Protein AF-A0A7M7IP21-F1 (afdb_monomer_lite)

Secondary structure (DSSP, 8-state):
--------------------SS------HHHHHHHT---B---TTS-HHHHHHHHHHHHHHHT--HHHHHHHGGGTB-TTHHHHHHHS-----SHHHHHHHHHHHSPPPHHHHHHHHHHHHH----TT--HHHHHHHHHHHHTT-HHHHHHHHHHHTSTTTS-HHHHHHHHHHHS-PPPP--TT-HHHHHHHHHHHHHHHHHTT---TTSTTTHHHHHHHHHHHHH------------------PPPP--

Organism: Nasonia vitripennis (NCBI:txid7425)

Sequence (250 aa):
MSSSTDSSDRNNRESSSDDDYYYGSWRNVFSIVQKWKATFNGDRHESIKDFLISVKSHQQLTDLGDSELLEALPCLLTEPALVWHRLIPKEWTSWEHFCEDARNVFRHSEKYNLELLEKALARKQTEDESAIDYVSELHRLAGSGCANQTLVQQHASSSAALRPRLSELVEEQEAYEPPPAPEDSTVYRNWLTIHRLKVYVGRMKFTPEVEGDVSGMIDEKLKEKTGDRRSVSGVSFSSSGGARRCYRCE

Radius of gyration: 32.56 Å; chains: 1; bounding box: 100×98×70 Å

pLDDT: mean 72.68, std 20.07, range [33.94, 97.19]

Foldseek 3Di:
DDDDDDDDDDPDPPPPPVPPPPPDPPPPLLVLVLVLVQADALDLLDDLVVSLVSLVVSCVVVVDAQVSCLVNVCSRYDPPVNVVVVPDDPPDPGPVVVSVVSCVVSPDDPVQLVVLLVVLLPAAADPVDDLVRNLVSSCVSLDDDPVSNVVSLVSSPDLVRYDVVVSVVVVVVVVDDPDDDDPDDPVVVVVVVVVVVVVVSVVPDDDDPPPPPPVVVVVVVVCVVPVDPDDDDDDDDDDDDDDDDDDDDD

Structure (mmCIF, N/CA/C/O backbone):
data_AF-A0A7M7IP21-F1
#
_entry.id   AF-A0A7M7IP21-F1
#
loop_
_atom_site.group_PDB
_atom_site.id
_atom_site.type_symbol
_atom_site.label_atom_id
_atom_site.label_alt_id
_atom_site.label_comp_id
_atom_site.label_asym_id
_atom_site.label_entity_id
_atom_site.label_seq_id
_atom_site.pdbx_PDB_ins_code
_atom_site.Cartn_x
_atom_site.Cartn_y
_atom_site.Cartn_z
_atom_site.occupancy
_atom_site.B_iso_or_equiv
_atom_site.auth_seq_id
_atom_site.auth_comp_id
_atom_site.auth_asym_id
_atom_site.auth_atom_id
_atom_site.pdbx_PDB_model_num
ATOM 1 N N . MET A 1 1 ? 78.024 -56.569 -15.922 1.00 41.41 1 MET A N 1
ATOM 2 C CA . MET A 1 1 ? 77.535 -55.187 -16.105 1.00 41.41 1 MET A CA 1
ATOM 3 C C . MET A 1 1 ? 76.273 -55.301 -16.938 1.00 41.41 1 MET A C 1
ATOM 5 O O . MET A 1 1 ? 76.374 -55.772 -18.057 1.00 41.41 1 MET A O 1
ATOM 9 N N . SER A 1 2 ? 75.108 -55.290 -16.285 1.00 41.22 2 SER A N 1
ATOM 10 C CA . SER A 1 2 ? 74.198 -54.120 -16.236 1.00 41.22 2 SER A CA 1
ATOM 11 C C . SER A 1 2 ? 73.219 -54.181 -17.421 1.00 41.22 2 SER A C 1
ATOM 13 O O . SER A 1 2 ? 73.668 -54.418 -18.529 1.00 41.22 2 SER A O 1
ATOM 15 N N . SER A 1 3 ? 71.905 -53.997 -17.331 1.00 42.12 3 SER A N 1
ATOM 16 C CA . SER A 1 3 ? 70.964 -53.759 -16.234 1.00 42.12 3 SER A CA 1
ATOM 17 C C . SER A 1 3 ? 69.549 -54.033 -16.772 1.00 42.12 3 SER A C 1
ATOM 19 O O . SER A 1 3 ? 69.303 -53.865 -17.964 1.00 42.12 3 SER A O 1
ATOM 21 N N . SER A 1 4 ? 68.635 -54.421 -15.882 1.00 55.62 4 SER A N 1
ATOM 22 C CA . SER A 1 4 ? 67.179 -54.429 -16.079 1.00 55.62 4 SER A CA 1
ATOM 23 C C . SER A 1 4 ? 66.587 -53.021 -16.177 1.00 55.62 4 SER A C 1
ATOM 25 O O . SER A 1 4 ? 67.086 -52.135 -15.492 1.00 55.62 4 SER A O 1
ATOM 27 N N . THR A 1 5 ? 65.462 -52.891 -16.892 1.00 48.53 5 THR A N 1
ATOM 28 C CA . THR A 1 5 ? 64.317 -51.970 -16.656 1.00 48.53 5 THR A CA 1
ATOM 29 C C . THR A 1 5 ? 63.174 -52.469 -17.560 1.00 48.53 5 THR A C 1
ATOM 31 O O . THR A 1 5 ? 63.306 -52.399 -18.778 1.00 48.53 5 THR A O 1
ATOM 34 N N . ASP A 1 6 ? 62.211 -53.276 -17.108 1.00 49.88 6 ASP A N 1
ATOM 35 C CA . ASP A 1 6 ? 60.956 -52.936 -16.403 1.00 49.88 6 ASP A CA 1
ATOM 36 C C . ASP A 1 6 ? 60.289 -51.625 -16.868 1.00 49.88 6 ASP A C 1
ATOM 38 O O . ASP A 1 6 ? 60.797 -50.532 -16.627 1.00 49.88 6 ASP A O 1
ATOM 42 N N . SER A 1 7 ? 59.161 -51.755 -17.573 1.00 54.22 7 SER A N 1
ATOM 43 C CA . SER A 1 7 ? 58.288 -50.671 -18.041 1.00 54.22 7 SER A CA 1
ATOM 44 C C . SER A 1 7 ? 56.861 -51.009 -17.628 1.00 54.22 7 SER A C 1
ATOM 46 O O . SER A 1 7 ? 56.200 -51.850 -18.232 1.00 54.22 7 SER A O 1
ATOM 48 N N . SER A 1 8 ? 56.418 -50.362 -16.553 1.00 54.78 8 SER A N 1
ATOM 49 C CA . SER A 1 8 ? 55.043 -50.380 -16.069 1.00 54.78 8 SER A CA 1
ATOM 50 C C . SER A 1 8 ? 54.358 -49.078 -16.485 1.00 54.78 8 SER A C 1
ATOM 52 O O . SER A 1 8 ? 54.531 -48.050 -15.832 1.00 54.78 8 SER A O 1
ATOM 54 N N . ASP A 1 9 ? 53.565 -49.127 -17.553 1.00 50.50 9 ASP A N 1
ATOM 55 C CA . ASP A 1 9 ? 52.684 -48.034 -17.967 1.00 50.50 9 ASP A CA 1
ATOM 56 C C . ASP A 1 9 ? 51.468 -47.951 -17.031 1.00 50.50 9 ASP A C 1
ATOM 58 O O . ASP A 1 9 ? 50.493 -48.697 -17.150 1.00 50.50 9 ASP A O 1
ATOM 62 N N . ARG A 1 10 ? 51.512 -47.017 -16.075 1.00 53.09 10 ARG A N 1
ATOM 63 C CA . ARG A 1 10 ? 50.329 -46.530 -15.353 1.00 53.09 10 ARG A CA 1
ATOM 64 C C . ARG A 1 10 ? 49.854 -45.245 -16.018 1.00 53.09 10 ARG A C 1
ATOM 66 O O . ARG A 1 10 ? 50.378 -44.169 -15.750 1.00 53.09 10 ARG A O 1
ATOM 73 N N . ASN A 1 11 ? 48.835 -45.367 -16.864 1.00 53.59 11 ASN A N 1
ATOM 74 C CA . ASN A 1 11 ? 48.107 -44.222 -17.400 1.00 53.59 11 ASN A CA 1
ATOM 75 C C . ASN A 1 11 ? 47.340 -43.512 -16.277 1.00 53.59 11 ASN A C 1
ATOM 77 O O . ASN A 1 11 ? 46.306 -43.984 -15.801 1.00 53.59 11 ASN A O 1
ATOM 81 N N . ASN A 1 12 ? 47.894 -42.371 -15.875 1.00 47.97 12 ASN A N 1
ATOM 82 C CA . ASN A 1 12 ? 47.319 -41.380 -14.983 1.00 47.97 12 ASN A CA 1
ATOM 83 C C . ASN A 1 12 ? 46.150 -40.686 -15.705 1.00 47.97 12 ASN A C 1
ATOM 85 O O . ASN A 1 12 ? 46.357 -39.901 -16.629 1.00 47.97 12 ASN A O 1
ATOM 89 N N . ARG A 1 13 ? 44.913 -41.023 -15.332 1.00 50.53 13 ARG A N 1
ATOM 90 C CA . ARG A 1 13 ? 43.694 -40.369 -15.825 1.00 50.53 13 ARG A CA 1
ATOM 91 C C . ARG A 1 13 ? 43.246 -39.353 -14.780 1.00 50.53 13 ARG A C 1
ATOM 93 O O . ARG A 1 13 ? 42.321 -39.608 -14.015 1.00 50.53 13 ARG A O 1
ATOM 100 N N . GLU A 1 14 ? 43.935 -38.219 -14.739 1.00 52.62 14 GLU A N 1
ATOM 101 C CA . GLU A 1 14 ? 43.495 -37.037 -13.998 1.00 52.62 14 GLU A CA 1
ATOM 102 C C . GLU A 1 14 ? 42.262 -36.465 -14.703 1.00 52.62 14 GLU A C 1
ATOM 104 O O . GLU A 1 14 ? 42.343 -35.778 -15.720 1.00 52.62 14 GLU A O 1
ATOM 109 N N . SER A 1 15 ? 41.087 -36.834 -14.191 1.00 57.84 15 SER A N 1
ATOM 110 C CA . SER A 1 15 ? 39.841 -36.138 -14.498 1.00 57.84 15 SER A CA 1
ATOM 111 C C . SER A 1 15 ? 39.882 -34.805 -13.760 1.00 57.84 15 SER A C 1
ATOM 113 O O . SER A 1 15 ? 39.593 -34.746 -12.568 1.00 57.84 15 SER A O 1
ATOM 115 N N . SER A 1 16 ? 40.306 -33.765 -14.477 1.00 58.72 16 SER A N 1
ATOM 116 C CA . SER A 1 16 ? 40.119 -32.371 -14.085 1.00 58.72 16 SER A CA 1
ATOM 117 C C . SER A 1 16 ? 38.616 -32.110 -13.991 1.00 58.72 16 SER A C 1
ATOM 119 O O . SER A 1 16 ? 37.915 -32.080 -15.001 1.00 58.72 16 SER A O 1
ATOM 121 N N . SER A 1 17 ? 38.128 -32.046 -12.756 1.00 58.84 17 SER A N 1
ATOM 122 C CA . SER A 1 17 ? 36.737 -31.791 -12.384 1.00 58.84 17 SER A CA 1
ATOM 123 C C . SER A 1 17 ? 36.679 -30.460 -11.635 1.00 58.84 17 SER A C 1
ATOM 125 O O . SER A 1 17 ? 36.185 -30.397 -10.515 1.00 58.84 17 SER A O 1
ATOM 127 N N . ASP A 1 18 ? 37.230 -29.417 -12.259 1.00 51.00 18 ASP A N 1
ATOM 128 C CA . ASP A 1 18 ? 37.270 -28.039 -11.748 1.00 51.00 18 ASP A CA 1
ATOM 129 C C . ASP A 1 18 ? 36.288 -27.109 -12.498 1.00 51.00 18 ASP A C 1
ATOM 131 O O . ASP A 1 18 ? 36.443 -25.891 -12.490 1.00 51.00 18 ASP A O 1
ATOM 135 N N . ASP A 1 19 ? 35.244 -27.667 -13.123 1.00 54.53 19 ASP A N 1
ATOM 136 C CA . ASP A 1 19 ? 34.198 -26.915 -13.845 1.00 54.53 19 ASP A CA 1
ATOM 137 C C . ASP A 1 19 ? 32.904 -26.702 -13.023 1.00 54.53 19 ASP A C 1
ATOM 139 O O . ASP A 1 19 ? 31.863 -26.350 -13.574 1.00 54.53 19 ASP A O 1
ATOM 143 N N . ASP A 1 20 ? 32.946 -26.864 -11.695 1.00 49.31 20 ASP A N 1
ATOM 144 C CA . ASP A 1 20 ? 31.778 -26.667 -10.809 1.00 49.31 20 ASP A CA 1
ATOM 145 C C . ASP A 1 20 ? 31.732 -25.288 -10.110 1.00 49.31 20 ASP A C 1
ATOM 147 O O . ASP A 1 20 ? 30.872 -25.028 -9.267 1.00 49.31 20 ASP A O 1
ATOM 151 N N . TYR A 1 21 ? 32.612 -24.349 -10.479 1.00 52.38 21 TYR A N 1
ATOM 152 C CA . TYR A 1 21 ? 32.724 -23.030 -9.826 1.00 52.38 21 TYR A CA 1
ATOM 153 C C . TYR A 1 21 ? 32.093 -21.853 -10.593 1.00 52.38 21 TYR A C 1
ATOM 155 O O . TYR A 1 21 ? 32.425 -20.701 -10.315 1.00 52.38 21 TYR A O 1
ATOM 163 N N . TYR A 1 22 ? 31.172 -22.093 -11.537 1.00 52.03 22 TYR A N 1
ATOM 164 C CA . TYR A 1 22 ? 30.564 -21.005 -12.330 1.00 52.03 22 TYR A CA 1
ATOM 165 C C . TYR A 1 22 ? 29.054 -21.104 -12.602 1.00 52.03 22 TYR A C 1
ATOM 167 O O . TYR A 1 22 ? 28.517 -20.306 -13.365 1.00 52.03 22 TYR A O 1
ATOM 175 N N . TYR A 1 23 ? 28.326 -22.001 -11.931 1.00 51.44 23 TYR A N 1
ATOM 176 C CA . TYR A 1 23 ? 26.873 -21.859 -11.769 1.00 51.44 23 TYR A CA 1
ATOM 177 C C . TYR A 1 23 ? 26.589 -21.322 -10.370 1.00 51.44 23 TYR A C 1
ATOM 179 O O . TYR A 1 23 ? 26.061 -22.005 -9.493 1.00 51.44 23 TYR A O 1
ATOM 187 N N . GLY A 1 24 ? 26.974 -20.057 -10.165 1.00 50.53 24 GLY A N 1
ATOM 188 C CA . GLY A 1 24 ? 26.456 -19.260 -9.062 1.00 50.53 24 GLY A CA 1
ATOM 189 C C . GLY A 1 24 ? 24.946 -19.441 -9.028 1.00 50.53 24 GLY A C 1
ATOM 190 O O . GLY A 1 24 ? 24.292 -19.276 -10.051 1.00 50.53 24 GLY A O 1
ATOM 191 N N . SER A 1 25 ? 24.440 -19.889 -7.880 1.00 56.97 25 SER A N 1
ATOM 192 C CA . SER A 1 25 ? 23.026 -20.100 -7.583 1.00 56.97 25 SER A CA 1
ATOM 193 C C . SER A 1 25 ? 22.189 -19.002 -8.237 1.00 56.97 25 SER A C 1
ATOM 195 O O . SER A 1 25 ? 22.111 -17.891 -7.711 1.00 56.97 25 SER A O 1
ATOM 197 N N . TRP A 1 26 ? 21.619 -19.293 -9.413 1.00 60.81 26 TRP A N 1
ATOM 198 C CA . TRP A 1 26 ? 20.680 -18.411 -10.092 1.00 60.81 26 TRP A CA 1
ATOM 199 C C . TRP A 1 26 ? 19.450 -18.401 -9.196 1.00 60.81 26 TRP A C 1
ATOM 201 O O . TRP A 1 26 ? 18.554 -19.239 -9.325 1.00 60.81 26 TRP A O 1
ATOM 211 N N . ARG A 1 27 ? 19.462 -17.528 -8.185 1.00 80.88 27 ARG A N 1
ATOM 212 C CA . ARG A 1 27 ? 18.327 -17.332 -7.298 1.00 80.88 27 ARG A CA 1
ATOM 213 C C . ARG A 1 27 ? 17.175 -16.949 -8.207 1.00 80.88 27 ARG A C 1
ATOM 215 O O . ARG A 1 27 ? 17.209 -15.925 -8.876 1.00 80.88 27 ARG A O 1
ATOM 222 N N . ASN A 1 28 ? 16.179 -17.825 -8.287 1.00 90.62 28 ASN A N 1
ATOM 223 C CA . ASN A 1 28 ? 15.019 -17.591 -9.125 1.00 90.62 28 ASN A CA 1
ATOM 224 C C . ASN A 1 28 ? 14.193 -16.474 -8.473 1.00 90.62 28 ASN A C 1
ATOM 226 O O . ASN A 1 28 ? 13.365 -16.739 -7.595 1.00 90.62 28 ASN A O 1
ATOM 230 N N . VAL A 1 29 ? 14.472 -15.232 -8.877 1.00 92.75 29 VAL A N 1
ATOM 231 C CA . VAL A 1 29 ? 13.874 -14.006 -8.335 1.00 92.75 29 VAL A CA 1
ATOM 232 C C . VAL A 1 29 ? 12.351 -14.098 -8.387 1.00 92.75 29 VAL A C 1
ATOM 234 O O . VAL A 1 29 ? 11.683 -13.867 -7.382 1.00 92.75 29 VAL A O 1
ATOM 237 N N . PHE A 1 30 ? 11.794 -14.573 -9.504 1.00 92.69 30 PHE A N 1
ATOM 238 C CA . PHE A 1 30 ? 10.353 -14.778 -9.658 1.00 92.69 30 PHE A CA 1
ATOM 239 C C . PHE A 1 30 ? 9.777 -15.726 -8.600 1.00 92.69 30 PHE A C 1
ATOM 241 O O . PHE A 1 30 ? 8.747 -15.428 -7.998 1.00 92.69 30 PHE A O 1
ATOM 248 N N . SER A 1 31 ? 10.457 -16.839 -8.307 1.00 93.19 31 SER A N 1
ATOM 249 C CA . SER A 1 31 ? 10.010 -17.792 -7.282 1.00 93.19 31 SER A CA 1
ATOM 250 C C . SER A 1 31 ? 10.082 -17.229 -5.857 1.00 93.19 31 SER A C 1
ATOM 252 O O . SER A 1 31 ? 9.317 -17.651 -4.990 1.00 93.19 31 SER A O 1
ATOM 254 N N . ILE A 1 32 ? 10.998 -16.289 -5.602 1.00 95.19 32 ILE A N 1
ATOM 255 C CA . ILE A 1 32 ? 11.117 -15.589 -4.318 1.00 95.19 32 ILE A CA 1
ATOM 256 C C . ILE A 1 32 ? 9.955 -14.608 -4.174 1.00 95.19 32 ILE A C 1
ATOM 258 O O . ILE A 1 32 ? 9.216 -14.676 -3.194 1.00 95.19 32 ILE A O 1
ATOM 262 N N . VAL A 1 33 ? 9.752 -13.765 -5.184 1.00 95.31 33 VAL A N 1
ATOM 263 C CA . VAL A 1 33 ? 8.726 -12.717 -5.203 1.00 95.31 33 VAL A CA 1
ATOM 264 C C . VAL A 1 33 ? 7.313 -13.305 -5.147 1.00 95.31 33 VAL A C 1
ATOM 266 O O . VAL A 1 33 ? 6.473 -12.835 -4.383 1.00 95.31 33 VAL A O 1
ATOM 269 N N . GLN A 1 34 ? 7.051 -14.413 -5.848 1.00 94.81 34 GLN A N 1
ATOM 270 C CA . GLN A 1 34 ? 5.759 -15.112 -5.780 1.00 94.81 34 GLN A CA 1
ATOM 271 C C . GLN A 1 34 ? 5.403 -15.607 -4.368 1.00 94.81 34 GLN A C 1
ATOM 273 O O . GLN A 1 34 ? 4.224 -15.680 -4.017 1.0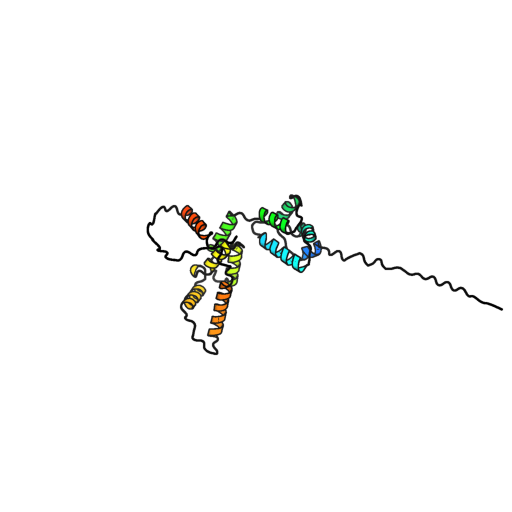0 94.81 34 GLN A O 1
ATOM 278 N N . LYS A 1 35 ? 6.397 -15.930 -3.529 1.00 96.25 35 LYS A N 1
ATOM 279 C CA . LYS A 1 35 ? 6.152 -16.375 -2.146 1.00 96.25 35 LYS A CA 1
ATOM 280 C C . LYS A 1 35 ? 5.686 -15.246 -1.233 1.00 96.25 35 LYS A C 1
ATOM 282 O O . LYS A 1 35 ? 5.088 -15.543 -0.202 1.00 96.25 35 LYS A O 1
ATOM 287 N N . TRP A 1 36 ? 5.926 -13.986 -1.596 1.00 96.44 36 TRP A N 1
ATOM 288 C CA . TRP A 1 36 ? 5.493 -12.835 -0.800 1.00 96.44 36 TRP A CA 1
ATOM 289 C C . TRP A 1 36 ? 3.974 -12.695 -0.779 1.00 96.44 36 TRP A C 1
ATOM 291 O O . TRP A 1 36 ? 3.432 -12.157 0.180 1.00 96.44 36 TRP A O 1
ATOM 301 N N . LYS A 1 37 ? 3.281 -13.202 -1.815 1.00 94.69 37 LYS A N 1
ATOM 302 C CA . LYS A 1 37 ? 1.830 -13.025 -2.009 1.00 94.69 37 LYS A CA 1
ATOM 303 C C . LYS A 1 37 ? 1.396 -11.551 -1.962 1.00 94.69 37 LYS A C 1
ATOM 305 O O . LYS A 1 37 ? 0.240 -11.256 -1.680 1.00 94.69 37 LYS A O 1
ATOM 310 N N . ALA A 1 38 ? 2.326 -10.639 -2.238 1.00 94.25 38 ALA A N 1
ATOM 311 C CA . ALA A 1 38 ? 2.051 -9.227 -2.413 1.00 94.25 38 ALA A CA 1
ATOM 312 C C . ALA A 1 38 ? 1.590 -9.026 -3.857 1.00 94.25 38 ALA A C 1
ATOM 314 O O . ALA A 1 38 ? 2.353 -9.253 -4.793 1.00 94.25 38 ALA A O 1
ATOM 315 N N . THR A 1 39 ? 0.334 -8.642 -4.037 1.00 96.38 39 THR A N 1
ATOM 316 C CA . THR A 1 39 ? -0.228 -8.320 -5.348 1.00 96.38 39 THR A CA 1
ATOM 317 C C . THR A 1 39 ? -0.906 -6.969 -5.277 1.00 96.38 39 THR A C 1
ATOM 319 O O . THR A 1 39 ? -1.579 -6.682 -4.290 1.00 96.38 39 THR A O 1
ATOM 322 N N . PHE A 1 40 ? -0.756 -6.170 -6.325 1.00 96.75 40 PHE A N 1
ATOM 323 C CA . PHE A 1 40 ? -1.440 -4.893 -6.467 1.00 96.75 40 PHE A CA 1
ATOM 324 C C . PHE A 1 40 ? -2.266 -4.881 -7.740 1.00 96.75 40 PHE A C 1
ATOM 326 O O . PHE A 1 40 ? -1.763 -5.158 -8.831 1.00 96.75 40 PHE A O 1
ATOM 333 N N . ASN A 1 41 ? -3.549 -4.593 -7.594 1.00 94.81 41 ASN A N 1
ATOM 334 C CA . ASN A 1 41 ? -4.495 -4.492 -8.689 1.00 94.81 41 ASN A CA 1
ATOM 335 C C . ASN A 1 41 ? -4.519 -3.074 -9.268 1.00 94.81 41 ASN A C 1
ATOM 337 O O . ASN A 1 41 ? -4.645 -2.905 -10.477 1.00 94.81 41 ASN A O 1
ATOM 341 N N . GLY A 1 42 ? -4.328 -2.050 -8.433 1.00 91.50 42 GLY A N 1
ATOM 342 C CA . GLY A 1 42 ? -4.552 -0.659 -8.836 1.00 91.50 42 GLY A CA 1
ATOM 343 C C . GLY A 1 42 ? -6.007 -0.211 -8.699 1.00 91.50 42 GLY A C 1
ATOM 344 O O . GLY A 1 42 ? -6.369 0.844 -9.220 1.00 91.50 42 GLY A O 1
ATOM 345 N N . ASP A 1 43 ? -6.844 -0.988 -8.004 1.00 88.19 43 ASP A N 1
ATOM 346 C CA . ASP A 1 43 ? -8.203 -0.578 -7.652 1.00 88.19 43 ASP A CA 1
ATOM 347 C C . ASP A 1 43 ? -8.189 0.528 -6.581 1.00 88.19 43 ASP A C 1
ATOM 349 O O . ASP A 1 43 ? -7.279 0.646 -5.763 1.00 88.19 43 ASP A O 1
ATOM 353 N N . ARG A 1 44 ? -9.260 1.321 -6.536 1.00 80.12 44 ARG A N 1
ATOM 354 C CA . ARG A 1 44 ? -9.460 2.430 -5.590 1.00 80.12 44 ARG A CA 1
ATOM 355 C C . ARG A 1 44 ? -9.486 2.005 -4.121 1.00 80.12 44 ARG A C 1
ATOM 357 O O . ARG A 1 44 ? -9.370 2.855 -3.244 1.00 80.12 44 ARG A O 1
ATOM 364 N N . HIS A 1 45 ? -9.709 0.723 -3.849 1.00 80.81 45 HIS A N 1
ATOM 365 C CA . HIS A 1 45 ? -9.762 0.184 -2.489 1.00 80.81 45 HIS A CA 1
ATOM 366 C C . HIS A 1 45 ? -8.395 -0.280 -1.986 1.00 80.81 45 HIS A C 1
ATOM 368 O O . HIS A 1 45 ? -8.246 -0.524 -0.791 1.00 80.81 45 HIS A O 1
ATOM 374 N N . GLU A 1 46 ? -7.404 -0.382 -2.873 1.00 84.50 46 GLU A N 1
ATOM 375 C CA . GLU A 1 46 ? -6.038 -0.748 -2.524 1.00 84.50 46 GLU A CA 1
ATOM 376 C C . GLU A 1 46 ? -5.166 0.504 -2.407 1.00 84.50 46 GLU A C 1
ATOM 378 O O . GLU A 1 46 ? -5.114 1.355 -3.295 1.00 84.50 46 GLU A O 1
ATOM 383 N N . SER A 1 47 ? -4.446 0.610 -1.294 1.00 87.75 47 SER A N 1
ATOM 384 C CA . SER A 1 47 ? -3.492 1.691 -1.070 1.00 87.75 47 SER A CA 1
ATOM 385 C C . SER A 1 47 ? -2.176 1.357 -1.766 1.00 87.75 47 SER A C 1
ATOM 387 O O . SER A 1 47 ? -1.441 0.467 -1.329 1.00 87.75 47 SER A O 1
ATOM 389 N N . ILE A 1 48 ? -1.831 2.115 -2.814 1.00 92.56 48 ILE A N 1
ATOM 390 C CA . ILE A 1 48 ? -0.514 2.010 -3.464 1.00 92.56 48 ILE A CA 1
ATOM 391 C C . ILE A 1 48 ? 0.620 2.169 -2.444 1.00 92.56 48 ILE A C 1
ATOM 393 O O . ILE A 1 48 ? 1.640 1.492 -2.525 1.00 92.56 48 ILE A O 1
ATOM 397 N N . LYS A 1 49 ? 0.438 3.025 -1.433 1.00 90.50 49 LYS A N 1
ATOM 398 C CA . LYS A 1 49 ? 1.448 3.230 -0.396 1.00 90.50 49 LYS A CA 1
ATOM 399 C C . LYS A 1 49 ? 1.691 1.961 0.418 1.00 90.50 49 LYS A C 1
ATOM 401 O O . LYS A 1 49 ? 2.848 1.626 0.659 1.00 90.50 49 LYS A O 1
ATOM 406 N N . ASP A 1 50 ? 0.630 1.267 0.812 1.00 89.88 50 ASP A N 1
ATOM 407 C CA . ASP A 1 50 ? 0.743 0.063 1.639 1.00 89.88 50 ASP A CA 1
ATOM 408 C C . ASP A 1 50 ? 1.395 -1.072 0.846 1.00 89.88 50 ASP A C 1
ATOM 410 O O . ASP A 1 50 ? 2.267 -1.769 1.367 1.00 89.88 50 ASP A O 1
ATOM 414 N N . PHE A 1 51 ? 1.060 -1.186 -0.444 1.00 95.00 51 PHE A N 1
ATOM 415 C CA . PHE A 1 51 ? 1.744 -2.091 -1.363 1.00 95.00 51 PHE A CA 1
ATOM 416 C C . PHE A 1 51 ? 3.248 -1.791 -1.454 1.00 95.00 51 PHE A C 1
ATOM 418 O O . PHE A 1 51 ? 4.061 -2.689 -1.240 1.00 95.00 51 PHE A O 1
ATOM 425 N N . LEU A 1 52 ? 3.639 -0.537 -1.707 1.00 95.62 52 LEU A N 1
ATOM 426 C CA . LEU A 1 52 ? 5.052 -0.159 -1.826 1.00 95.62 52 LEU A CA 1
ATOM 427 C C . LEU A 1 52 ? 5.834 -0.403 -0.525 1.00 95.62 52 LEU A C 1
ATOM 429 O O . LEU A 1 52 ? 6.976 -0.862 -0.577 1.00 95.62 52 LEU A O 1
ATOM 433 N N . ILE A 1 53 ? 5.225 -0.137 0.637 1.00 94.38 53 ILE A N 1
ATOM 434 C CA . ILE A 1 53 ? 5.821 -0.441 1.948 1.00 94.38 53 ILE A CA 1
ATOM 435 C C . ILE A 1 53 ? 6.021 -1.951 2.098 1.00 94.38 53 ILE A C 1
ATOM 437 O O . ILE A 1 53 ? 7.121 -2.384 2.435 1.00 94.38 53 ILE A O 1
ATOM 441 N N . SER A 1 54 ? 4.991 -2.751 1.806 1.00 95.88 54 SER A N 1
ATOM 442 C CA . SER A 1 54 ? 5.053 -4.213 1.896 1.00 95.88 54 SER A CA 1
ATOM 443 C C . SER A 1 54 ? 6.149 -4.793 0.999 1.00 95.88 54 SER A C 1
ATOM 445 O O . SER A 1 54 ? 6.978 -5.577 1.468 1.00 95.88 54 SER A O 1
ATOM 447 N N . VAL A 1 55 ? 6.222 -4.353 -0.260 1.00 96.81 55 VAL A N 1
ATOM 448 C CA . VAL A 1 55 ? 7.266 -4.780 -1.201 1.00 96.81 55 VAL A CA 1
ATOM 449 C C . VAL A 1 55 ? 8.653 -4.385 -0.697 1.00 96.81 55 VAL A C 1
ATOM 451 O O . VAL A 1 55 ? 9.562 -5.213 -0.730 1.00 96.81 55 VAL A O 1
ATOM 454 N N . LYS A 1 56 ? 8.829 -3.167 -0.162 1.00 96.31 56 LYS A N 1
ATOM 455 C CA . LYS A 1 56 ? 10.125 -2.732 0.379 1.00 96.31 56 LYS A CA 1
ATOM 456 C C . LYS A 1 56 ? 10.554 -3.562 1.589 1.00 96.31 56 LYS A C 1
ATOM 458 O O . LYS A 1 56 ? 11.722 -3.934 1.686 1.00 96.31 56 LYS A O 1
ATOM 463 N N . SER A 1 57 ? 9.623 -3.886 2.485 1.00 96.19 57 SER A N 1
ATOM 464 C CA . SER A 1 57 ? 9.892 -4.773 3.621 1.00 96.19 57 SER A CA 1
ATOM 465 C C . SER A 1 57 ? 10.318 -6.166 3.158 1.00 96.19 57 SER A C 1
ATOM 467 O O . SER A 1 57 ? 11.281 -6.718 3.684 1.00 96.19 57 SER A O 1
ATOM 469 N N . HIS A 1 58 ? 9.659 -6.725 2.141 1.00 97.19 58 HIS A N 1
ATOM 470 C CA . HIS A 1 58 ? 10.061 -8.010 1.574 1.00 97.19 58 HIS A CA 1
ATOM 471 C C . HIS A 1 58 ? 11.424 -7.954 0.879 1.00 97.19 58 HIS A C 1
ATOM 473 O O . HIS A 1 58 ? 12.249 -8.832 1.122 1.00 97.19 58 HIS A O 1
ATOM 479 N N . GLN A 1 59 ? 11.690 -6.902 0.098 1.00 95.88 59 GLN A N 1
ATOM 480 C CA . GLN A 1 59 ? 12.980 -6.675 -0.556 1.00 95.88 59 GLN A CA 1
ATOM 481 C C . GLN A 1 59 ? 14.130 -6.699 0.463 1.00 95.88 59 GLN A C 1
ATOM 483 O O . GLN A 1 59 ? 15.136 -7.367 0.232 1.00 95.88 59 GLN A O 1
ATOM 488 N N . GLN A 1 60 ? 13.956 -6.025 1.607 1.00 95.62 60 GLN A N 1
ATOM 489 C CA . GLN A 1 60 ? 14.940 -5.994 2.697 1.00 95.62 60 GLN A CA 1
ATOM 490 C C . GLN A 1 60 ? 15.176 -7.371 3.334 1.00 95.62 60 GLN A C 1
ATOM 492 O O . GLN A 1 60 ? 16.291 -7.667 3.748 1.00 95.62 60 GLN A O 1
ATOM 497 N N . LEU A 1 61 ? 14.147 -8.219 3.414 1.00 95.81 61 LEU A N 1
ATOM 498 C CA . LEU A 1 61 ? 14.257 -9.562 3.996 1.00 95.81 61 LEU A CA 1
ATOM 499 C C . LEU A 1 61 ? 14.929 -10.570 3.058 1.00 95.81 61 LEU A C 1
ATOM 501 O O . LEU A 1 61 ? 15.525 -11.538 3.526 1.00 95.81 61 LEU A O 1
ATOM 505 N N . THR A 1 62 ? 14.801 -10.380 1.747 1.00 94.50 62 THR A N 1
ATOM 506 C CA . THR A 1 62 ? 15.348 -11.299 0.739 1.00 94.50 62 THR A CA 1
ATOM 507 C C . THR A 1 62 ? 16.665 -10.839 0.131 1.00 94.50 62 THR A C 1
ATOM 509 O O . THR A 1 62 ? 17.249 -11.603 -0.635 1.00 94.50 62 THR A O 1
ATOM 512 N N . ASP A 1 63 ? 17.103 -9.619 0.456 1.00 94.06 63 ASP A N 1
ATOM 513 C CA . ASP A 1 63 ? 18.313 -8.987 -0.079 1.00 94.06 63 ASP A CA 1
ATOM 514 C C . ASP A 1 63 ? 18.304 -8.926 -1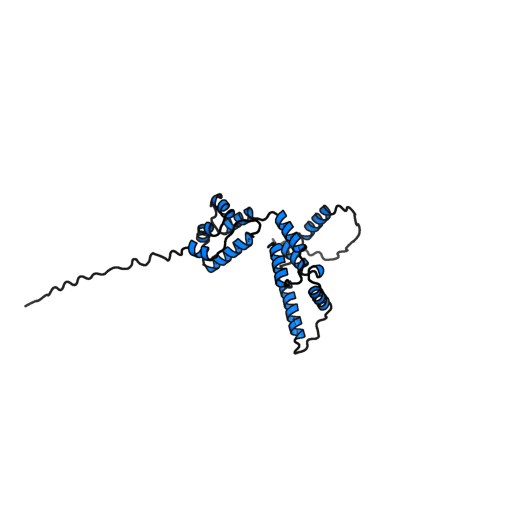.619 1.00 94.06 63 ASP A C 1
ATOM 516 O O . ASP A 1 63 ? 19.256 -9.329 -2.281 1.00 94.06 63 ASP A O 1
ATOM 520 N N . LEU A 1 64 ? 17.171 -8.498 -2.196 1.00 94.12 64 LEU A N 1
ATOM 521 C CA . LEU A 1 64 ? 17.033 -8.329 -3.648 1.00 94.12 64 LEU A CA 1
ATOM 522 C C . LEU A 1 64 ? 17.447 -6.920 -4.073 1.00 94.12 64 LEU A C 1
ATOM 524 O O . LEU A 1 64 ? 16.987 -5.926 -3.500 1.00 94.12 64 LEU A O 1
ATOM 528 N N . GLY A 1 65 ? 18.253 -6.836 -5.129 1.00 94.88 65 GLY A N 1
ATOM 529 C CA . GLY A 1 65 ? 18.618 -5.568 -5.750 1.00 94.88 65 GLY A CA 1
ATOM 530 C C . GLY A 1 65 ? 17.428 -4.898 -6.442 1.00 94.88 65 GLY A C 1
ATOM 531 O O . GLY A 1 65 ? 16.467 -5.551 -6.850 1.00 94.88 65 GLY A O 1
ATOM 532 N N . ASP A 1 66 ? 17.496 -3.577 -6.616 1.00 95.12 66 ASP A N 1
ATOM 533 C CA . ASP A 1 66 ? 16.440 -2.810 -7.293 1.00 95.12 66 ASP A CA 1
ATOM 534 C C . ASP A 1 66 ? 16.197 -3.295 -8.732 1.00 95.12 66 ASP A C 1
ATOM 536 O O . ASP A 1 66 ? 15.051 -3.378 -9.166 1.00 95.12 66 ASP A O 1
ATOM 540 N N . SER A 1 67 ? 17.253 -3.672 -9.461 1.00 93.75 67 SER A N 1
ATOM 541 C CA . SER A 1 67 ? 17.137 -4.202 -10.825 1.00 93.75 67 SER A CA 1
ATOM 542 C C . SER A 1 67 ? 16.377 -5.528 -10.876 1.00 93.75 67 SER A C 1
ATOM 544 O O . SER A 1 67 ? 15.521 -5.712 -11.736 1.00 93.75 67 SER A O 1
ATOM 546 N N . GLU A 1 68 ? 16.654 -6.432 -9.933 1.00 94.88 68 GLU A N 1
ATOM 547 C CA . GLU A 1 68 ? 15.978 -7.730 -9.826 1.00 94.88 68 GLU A CA 1
ATOM 548 C C . GLU A 1 68 ? 14.503 -7.543 -9.452 1.00 94.88 68 GLU A C 1
ATOM 550 O O . GLU A 1 68 ? 13.617 -8.197 -10.001 1.00 94.88 68 GLU A O 1
ATOM 555 N N . LEU A 1 69 ? 14.225 -6.609 -8.537 1.00 95.38 69 LEU A N 1
ATOM 556 C CA . LEU A 1 69 ? 12.866 -6.282 -8.127 1.00 95.38 69 LEU A CA 1
ATOM 557 C C . LEU A 1 69 ? 12.048 -5.679 -9.280 1.00 95.38 69 LEU A C 1
ATOM 559 O O . LEU A 1 69 ? 10.899 -6.073 -9.481 1.00 95.38 69 LEU A O 1
ATOM 563 N N . LEU A 1 70 ? 12.636 -4.762 -10.054 1.00 95.44 70 LEU A N 1
ATOM 564 C CA . LEU A 1 70 ? 12.000 -4.183 -11.241 1.00 95.44 70 LEU A CA 1
ATOM 565 C C . LEU A 1 70 ? 11.739 -5.239 -12.325 1.00 95.44 70 LEU A C 1
ATOM 567 O O . LEU A 1 70 ? 10.691 -5.208 -12.969 1.00 95.44 70 LEU A O 1
ATOM 571 N N . GLU A 1 71 ? 12.646 -6.199 -12.510 1.00 93.81 71 GLU A N 1
ATOM 572 C CA . GLU A 1 71 ? 12.443 -7.315 -13.441 1.00 93.81 71 GLU A CA 1
ATOM 573 C C . GLU A 1 71 ? 11.279 -8.222 -13.005 1.00 93.81 71 GLU A C 1
ATOM 575 O O . GLU A 1 71 ? 10.471 -8.651 -13.834 1.00 93.81 71 GLU A O 1
ATOM 580 N N . ALA A 1 72 ? 11.146 -8.464 -11.699 1.00 95.50 72 ALA A N 1
ATOM 581 C CA . ALA A 1 72 ? 10.090 -9.291 -11.119 1.00 95.50 72 ALA A CA 1
ATOM 582 C C . ALA A 1 72 ? 8.750 -8.561 -10.909 1.00 95.50 72 ALA A C 1
ATOM 584 O O . ALA A 1 72 ? 7.749 -9.192 -10.553 1.00 95.50 72 ALA A O 1
ATOM 585 N N . LEU A 1 73 ? 8.696 -7.253 -11.164 1.00 95.12 73 LEU A N 1
ATOM 586 C CA . LEU A 1 73 ? 7.520 -6.410 -10.968 1.00 95.12 73 LEU A CA 1
ATOM 587 C C . LEU A 1 73 ? 6.233 -6.930 -11.644 1.00 95.12 73 LEU A C 1
ATOM 589 O O . LEU A 1 73 ? 5.183 -6.883 -11.001 1.00 95.12 73 LEU A O 1
ATOM 593 N N . PRO A 1 74 ? 6.254 -7.511 -12.865 1.00 95.56 74 PRO A N 1
ATOM 594 C CA . PRO A 1 74 ? 5.054 -8.094 -13.469 1.00 95.56 74 PRO A CA 1
ATOM 595 C C . PRO A 1 74 ? 4.391 -9.203 -12.639 1.00 95.56 74 PRO A C 1
ATOM 597 O O . PRO A 1 74 ? 3.214 -9.474 -12.845 1.00 95.56 74 PRO A O 1
ATOM 600 N N . CYS A 1 75 ? 5.115 -9.855 -11.722 1.00 96.00 75 CYS A N 1
ATOM 601 C CA . CYS A 1 75 ? 4.550 -10.861 -10.816 1.00 96.00 75 CYS A CA 1
ATOM 602 C C . CYS A 1 75 ? 3.863 -10.257 -9.586 1.00 96.00 75 CYS A C 1
ATOM 604 O O . CYS A 1 75 ? 3.074 -10.943 -8.940 1.00 96.00 75 CYS A O 1
ATOM 606 N N . LEU A 1 76 ? 4.172 -9.002 -9.261 1.00 96.75 76 LEU A N 1
ATOM 607 C CA . LEU A 1 76 ? 3.581 -8.253 -8.152 1.00 96.75 76 LEU A CA 1
ATOM 608 C C . LEU A 1 76 ? 2.356 -7.441 -8.585 1.00 96.75 76 LEU A C 1
ATOM 610 O O . LEU A 1 76 ? 1.605 -6.956 -7.741 1.00 96.75 76 LEU A O 1
ATOM 614 N N . LEU A 1 77 ? 2.151 -7.272 -9.891 1.00 96.69 77 LEU A N 1
ATOM 615 C CA . LEU A 1 77 ? 1.053 -6.497 -10.450 1.00 96.69 77 LEU A CA 1
ATOM 616 C C . LEU A 1 77 ? -0.015 -7.418 -11.040 1.00 96.69 77 LEU A C 1
ATOM 618 O O . LEU A 1 77 ? 0.275 -8.407 -11.709 1.00 96.69 77 LEU A O 1
ATOM 622 N N . THR A 1 78 ? -1.271 -7.051 -10.827 1.00 96.38 78 THR A N 1
ATOM 623 C CA . THR A 1 78 ? -2.447 -7.667 -11.449 1.00 96.38 78 THR A CA 1
ATOM 624 C C . THR A 1 78 ? -3.213 -6.608 -12.239 1.00 96.38 78 THR A C 1
ATOM 626 O O . THR A 1 78 ? -2.925 -5.418 -12.134 1.00 96.38 78 THR A O 1
ATOM 629 N N . GLU A 1 79 ? -4.127 -7.021 -13.113 1.00 92.81 79 GLU A N 1
ATOM 630 C CA . GLU A 1 79 ? -4.886 -6.079 -13.945 1.00 92.81 79 GLU A CA 1
ATOM 631 C C . GLU A 1 79 ? -5.840 -5.240 -13.077 1.00 92.81 79 GLU A C 1
ATOM 633 O O . GLU A 1 79 ? -6.573 -5.868 -12.305 1.00 92.81 79 GLU A O 1
ATOM 638 N N . PRO A 1 80 ? -5.916 -3.891 -13.211 1.00 93.50 80 PRO A N 1
ATOM 639 C CA . PRO A 1 80 ? -5.351 -3.010 -14.260 1.00 93.50 80 PRO A CA 1
ATOM 640 C C . PRO A 1 80 ? -3.900 -2.507 -14.121 1.00 93.50 80 PRO A C 1
ATOM 642 O O . PRO A 1 80 ? -3.355 -1.975 -15.093 1.00 93.50 80 PRO A O 1
ATOM 645 N N . ALA A 1 81 ? -3.260 -2.615 -12.956 1.00 96.12 81 ALA A N 1
ATOM 646 C CA . ALA A 1 81 ? -1.904 -2.094 -12.751 1.00 96.12 81 ALA A CA 1
ATOM 647 C C . ALA A 1 81 ? -0.866 -2.755 -13.674 1.00 96.12 81 ALA A C 1
ATOM 649 O O . ALA A 1 81 ? 0.079 -2.108 -14.131 1.00 96.12 81 ALA A O 1
ATOM 650 N N . LEU A 1 82 ? -1.069 -4.030 -14.010 1.00 96.12 82 LEU A N 1
ATOM 651 C CA . LEU A 1 82 ? -0.218 -4.750 -14.952 1.00 96.12 82 LEU A CA 1
ATOM 652 C C . LEU A 1 82 ? -0.323 -4.204 -16.389 1.00 96.12 82 LEU A C 1
ATOM 654 O O . LEU A 1 82 ? 0.708 -4.050 -17.050 1.00 96.12 82 LEU A O 1
ATOM 658 N N . VAL A 1 83 ? -1.526 -3.871 -16.877 1.00 95.12 83 VAL A N 1
ATOM 659 C CA . VAL A 1 83 ? -1.709 -3.150 -18.153 1.00 95.12 83 VAL A CA 1
ATOM 660 C C . VAL A 1 83 ? -0.956 -1.824 -18.135 1.00 95.12 83 VAL A C 1
ATOM 662 O O . VAL A 1 83 ? -0.200 -1.559 -19.066 1.00 95.12 83 VAL A O 1
ATOM 665 N N . TRP A 1 84 ? -1.103 -1.019 -17.081 1.00 94.31 84 TRP A N 1
ATOM 666 C CA . TRP A 1 84 ? -0.387 0.256 -16.960 1.00 94.31 84 TRP A CA 1
ATOM 667 C C . TRP A 1 84 ? 1.134 0.076 -17.080 1.00 94.31 84 TRP A C 1
ATOM 669 O O . TRP A 1 84 ? 1.770 0.720 -17.913 1.00 94.31 84 TRP A O 1
ATOM 679 N N . HIS A 1 85 ? 1.696 -0.884 -16.343 1.00 94.56 85 HIS A N 1
ATOM 680 C CA . HIS A 1 85 ? 3.115 -1.231 -16.411 1.00 94.56 85 HIS A CA 1
ATOM 681 C C . HIS A 1 85 ? 3.570 -1.639 -17.825 1.00 94.56 85 HIS A C 1
ATOM 683 O O . HIS A 1 85 ? 4.696 -1.359 -18.227 1.00 94.56 85 HIS A O 1
ATOM 689 N N . ARG A 1 86 ? 2.723 -2.335 -18.594 1.00 94.25 86 ARG A N 1
ATOM 690 C CA . ARG A 1 86 ? 3.044 -2.751 -19.973 1.00 94.25 86 ARG A CA 1
ATOM 691 C C . ARG A 1 86 ? 2.985 -1.601 -20.980 1.00 94.25 86 ARG A C 1
ATOM 693 O O . ARG A 1 86 ? 3.645 -1.692 -22.010 1.00 94.25 86 ARG A O 1
ATOM 700 N N . LEU A 1 87 ? 2.169 -0.581 -20.719 1.00 93.12 87 LEU A N 1
ATOM 701 C CA . LEU A 1 87 ? 1.963 0.553 -21.625 1.00 93.12 87 LEU A CA 1
ATOM 702 C C . LEU A 1 87 ? 2.999 1.663 -21.437 1.00 93.12 87 LEU A C 1
ATOM 704 O O . LEU A 1 87 ? 3.262 2.405 -22.383 1.00 93.12 87 LEU A O 1
ATOM 708 N N . ILE A 1 88 ? 3.576 1.788 -20.242 1.00 88.31 88 ILE A N 1
ATOM 709 C CA . ILE A 1 88 ? 4.599 2.794 -19.965 1.00 88.31 88 ILE A CA 1
ATOM 710 C C . ILE A 1 88 ? 5.969 2.333 -20.492 1.00 88.31 88 ILE A C 1
ATOM 712 O O . ILE A 1 88 ? 6.367 1.186 -20.261 1.00 88.31 88 ILE A O 1
ATOM 716 N N . PRO A 1 89 ? 6.717 3.208 -21.193 1.00 75.31 89 PRO A N 1
ATOM 717 C CA . PRO A 1 89 ? 8.116 2.956 -21.517 1.00 75.31 89 PRO A CA 1
ATOM 718 C C . PRO A 1 89 ? 8.912 2.687 -20.236 1.00 75.31 89 PRO A C 1
ATOM 720 O O . PRO A 1 89 ? 8.888 3.486 -19.305 1.00 75.31 89 PRO A O 1
ATOM 723 N N . LYS A 1 90 ? 9.617 1.554 -20.174 1.00 76.62 90 LYS A N 1
ATOM 724 C CA . LYS A 1 90 ? 10.375 1.132 -18.986 1.00 76.62 90 LYS A CA 1
ATOM 725 C C . LYS A 1 90 ? 11.665 1.941 -18.830 1.00 76.62 90 LYS A C 1
ATOM 727 O O . LYS A 1 90 ? 12.754 1.434 -19.074 1.00 76.62 90 LYS A O 1
ATOM 732 N N . GLU A 1 91 ? 11.532 3.196 -18.427 1.00 87.25 91 GLU A N 1
ATOM 733 C CA . GLU A 1 91 ? 12.653 4.101 -18.141 1.00 87.25 91 GLU A CA 1
ATOM 734 C C . GLU A 1 91 ? 13.030 4.112 -16.647 1.00 87.25 91 GLU A C 1
ATOM 736 O O . GLU A 1 91 ? 13.849 4.915 -16.195 1.00 87.25 91 GLU A O 1
ATOM 741 N N . TRP A 1 92 ? 12.463 3.201 -15.852 1.00 94.19 92 TRP A N 1
ATOM 742 C CA . TRP A 1 92 ? 12.805 3.069 -14.439 1.00 94.19 92 TRP A CA 1
ATOM 743 C C . TRP A 1 92 ? 14.191 2.447 -14.270 1.00 94.19 92 TRP A C 1
ATOM 745 O O . TRP A 1 92 ? 14.408 1.269 -14.542 1.00 94.19 92 TRP A O 1
ATOM 755 N N . THR A 1 93 ? 15.131 3.257 -13.791 1.00 92.31 93 THR A N 1
ATOM 756 C CA . THR A 1 93 ? 16.506 2.851 -13.467 1.00 92.31 93 THR A CA 1
ATOM 757 C C . THR A 1 93 ? 16.678 2.467 -11.997 1.00 92.31 93 THR A C 1
ATOM 759 O O . THR A 1 93 ? 17.695 1.885 -11.629 1.00 92.31 93 THR A O 1
ATOM 762 N N . SER A 1 94 ? 15.694 2.784 -11.154 1.00 95.19 94 SER A N 1
ATOM 763 C CA . SER A 1 94 ? 15.684 2.500 -9.720 1.00 95.19 94 SER A CA 1
ATOM 764 C C . SER A 1 94 ? 14.273 2.175 -9.242 1.00 95.19 94 SER A C 1
ATOM 766 O O . SER A 1 94 ? 13.281 2.555 -9.875 1.00 95.19 94 SER A O 1
ATOM 768 N N . TRP A 1 95 ? 14.176 1.494 -8.098 1.00 95.44 95 TRP A N 1
ATOM 769 C CA . TRP A 1 95 ? 12.881 1.210 -7.483 1.00 95.44 95 TRP A CA 1
ATOM 770 C C . TRP A 1 95 ? 12.141 2.493 -7.081 1.00 95.44 95 TRP A C 1
ATOM 772 O O . TRP A 1 95 ? 10.916 2.554 -7.165 1.00 95.44 95 TRP A O 1
ATOM 782 N N . GLU A 1 96 ? 12.871 3.540 -6.686 1.00 95.81 96 GLU A N 1
ATOM 783 C CA . GLU A 1 96 ? 12.255 4.813 -6.298 1.00 95.81 96 GLU A CA 1
ATOM 784 C C . GLU A 1 96 ? 11.589 5.517 -7.487 1.00 95.81 96 GLU A C 1
ATOM 786 O O . GLU A 1 96 ? 10.476 6.010 -7.334 1.00 95.81 96 GLU A O 1
ATOM 791 N N . HIS A 1 97 ? 12.196 5.484 -8.681 1.00 94.81 97 HIS A N 1
ATOM 792 C CA . HIS A 1 97 ? 11.590 6.080 -9.879 1.00 94.81 97 HIS A CA 1
ATOM 793 C C . HIS A 1 97 ? 10.245 5.410 -10.210 1.00 94.81 97 HIS A C 1
ATOM 795 O O . HIS A 1 97 ? 9.245 6.087 -10.446 1.00 94.81 97 HIS A O 1
ATOM 801 N N . PHE A 1 98 ? 10.186 4.076 -10.111 1.00 95.44 98 PHE A N 1
ATOM 802 C CA . PHE A 1 98 ? 8.925 3.341 -10.208 1.00 95.44 98 PHE A CA 1
ATOM 803 C C . PHE A 1 98 ? 7.919 3.774 -9.130 1.00 95.44 98 PHE A C 1
ATOM 805 O O . PHE A 1 98 ? 6.740 3.971 -9.422 1.00 95.44 98 PHE A O 1
ATOM 812 N N . CYS A 1 99 ? 8.366 3.914 -7.878 1.00 95.38 99 CYS A N 1
ATOM 813 C CA . CYS A 1 99 ? 7.495 4.300 -6.772 1.00 95.38 99 CYS A CA 1
ATOM 814 C C . CYS A 1 99 ? 6.870 5.682 -6.985 1.00 95.38 99 CYS A C 1
ATOM 816 O O . CYS A 1 99 ? 5.698 5.870 -6.663 1.00 95.38 99 CYS A O 1
ATOM 818 N N . GLU A 1 100 ? 7.627 6.650 -7.497 1.00 93.88 100 GLU A N 1
ATOM 819 C CA . GLU A 1 100 ? 7.128 7.989 -7.819 1.00 93.88 100 GLU A CA 1
ATOM 820 C C . GLU A 1 100 ? 6.039 7.937 -8.893 1.00 93.88 100 GLU A C 1
ATOM 822 O O . GLU A 1 100 ? 4.933 8.436 -8.667 1.00 93.88 100 GLU A O 1
ATOM 827 N N . ASP A 1 101 ? 6.293 7.247 -10.004 1.00 94.19 101 ASP A N 1
ATOM 828 C CA . ASP A 1 101 ? 5.315 7.086 -11.082 1.00 94.19 101 ASP A CA 1
ATOM 829 C C . ASP A 1 101 ? 4.061 6.340 -10.623 1.00 94.19 101 ASP A C 1
ATOM 831 O O . ASP A 1 101 ? 2.936 6.779 -10.878 1.00 94.19 101 ASP A O 1
ATOM 835 N N . ALA A 1 102 ? 4.233 5.245 -9.880 1.00 94.31 102 ALA A N 1
ATOM 836 C CA . ALA A 1 102 ? 3.120 4.480 -9.338 1.00 94.31 102 ALA A CA 1
ATOM 837 C C . ALA A 1 102 ? 2.284 5.323 -8.362 1.00 94.31 102 ALA A C 1
ATOM 839 O O . ALA A 1 102 ? 1.054 5.308 -8.429 1.00 94.31 102 ALA A O 1
ATOM 840 N N . ARG A 1 103 ? 2.925 6.107 -7.482 1.00 93.31 103 ARG A N 1
ATOM 841 C CA . ARG A 1 103 ? 2.221 7.032 -6.579 1.00 93.31 103 ARG A CA 1
ATOM 842 C C . ARG A 1 103 ? 1.473 8.107 -7.351 1.00 93.31 103 ARG A C 1
ATOM 844 O O . ARG A 1 103 ? 0.390 8.468 -6.914 1.00 93.31 103 ARG A O 1
ATOM 851 N N . ASN A 1 104 ? 2.019 8.613 -8.454 1.00 90.94 104 ASN A N 1
ATOM 852 C CA . ASN A 1 104 ? 1.371 9.637 -9.271 1.00 90.94 104 ASN A CA 1
ATOM 853 C C . ASN A 1 104 ? 0.141 9.091 -10.003 1.00 90.94 104 ASN A C 1
ATOM 855 O O . ASN A 1 104 ? -0.898 9.749 -10.035 1.00 90.94 104 ASN A O 1
ATOM 859 N N . VAL A 1 105 ? 0.241 7.880 -10.551 1.00 91.81 105 VAL A N 1
ATOM 860 C CA . VAL A 1 105 ? -0.824 7.263 -11.353 1.00 91.81 105 VAL A CA 1
ATOM 861 C C . VAL A 1 105 ? -1.933 6.686 -10.480 1.00 91.81 105 VAL A C 1
ATOM 863 O O . VAL A 1 105 ? -3.109 6.933 -10.737 1.00 91.81 105 VAL A O 1
ATOM 866 N N . PHE A 1 106 ? -1.574 5.945 -9.430 1.00 91.44 106 PHE A N 1
ATOM 867 C CA . PHE A 1 106 ? -2.534 5.300 -8.528 1.00 91.44 106 PHE A CA 1
ATOM 868 C C . PHE A 1 106 ? -2.853 6.150 -7.301 1.00 91.44 106 PHE A C 1
ATOM 870 O O . PHE A 1 106 ? -3.412 5.650 -6.320 1.00 91.44 106 PHE A O 1
ATOM 877 N N . ARG A 1 107 ? -2.521 7.448 -7.331 1.00 85.44 107 ARG A N 1
ATOM 878 C CA . ARG A 1 107 ? -2.968 8.364 -6.289 1.00 85.44 107 ARG A CA 1
ATOM 879 C C . ARG A 1 107 ? -4.486 8.358 -6.268 1.00 85.44 107 ARG A C 1
ATOM 881 O O . ARG A 1 107 ? -5.142 8.620 -7.276 1.00 85.44 107 ARG A O 1
ATOM 888 N N . HIS A 1 108 ? -5.058 8.138 -5.096 1.00 81.62 108 HIS A N 1
ATOM 889 C CA . HIS A 1 108 ? -6.468 8.421 -4.922 1.00 81.62 108 HIS A CA 1
ATOM 890 C C . HIS A 1 108 ? -6.752 9.894 -5.220 1.00 81.62 108 HIS A C 1
ATOM 892 O O . HIS A 1 108 ? -6.011 10.782 -4.784 1.00 81.62 108 HIS A O 1
ATOM 898 N N . SER A 1 109 ? -7.846 10.147 -5.943 1.00 78.44 109 SER A N 1
ATOM 899 C CA . SER A 1 109 ? -8.311 11.512 -6.186 1.00 78.44 109 SER A CA 1
ATOM 900 C C . SER A 1 109 ? -8.499 12.260 -4.865 1.00 78.44 109 SER A C 1
ATOM 902 O O . SER A 1 109 ? -8.918 11.669 -3.868 1.00 78.44 109 SER A O 1
ATOM 904 N N . GLU A 1 110 ? -8.251 13.569 -4.869 1.00 78.00 110 GLU A N 1
ATOM 905 C CA . GLU A 1 110 ? -8.447 14.410 -3.683 1.00 78.00 110 GLU A CA 1
ATOM 906 C C . GLU A 1 110 ? -9.864 14.268 -3.114 1.00 78.00 110 GLU A C 1
ATOM 908 O O . GLU A 1 110 ? -10.054 14.141 -1.909 1.00 78.00 110 GLU A O 1
ATOM 913 N N . LYS A 1 111 ? -10.861 14.164 -4.001 1.00 80.25 111 LYS A N 1
ATOM 914 C CA . LYS A 1 111 ? -12.253 13.909 -3.627 1.00 80.25 111 LYS A CA 1
ATOM 915 C C . LYS A 1 111 ? -12.417 12.608 -2.835 1.00 80.25 111 LYS A C 1
ATOM 917 O O . LYS A 1 111 ? -13.098 12.605 -1.820 1.00 80.25 111 LYS A O 1
ATOM 922 N N . TYR A 1 112 ? -11.790 11.519 -3.274 1.00 82.31 112 TYR A N 1
ATOM 923 C CA . TYR A 1 112 ? -11.860 10.241 -2.564 1.00 82.31 112 TYR A CA 1
ATOM 924 C C . TYR A 1 112 ? -11.172 10.306 -1.195 1.00 82.31 112 TYR A C 1
ATOM 926 O O . TYR A 1 112 ? -11.701 9.778 -0.221 1.00 82.31 112 TYR A O 1
ATOM 934 N N . ASN A 1 113 ? -10.033 10.999 -1.096 1.00 82.25 113 ASN A N 1
ATOM 935 C CA . ASN A 1 113 ? -9.362 11.211 0.190 1.00 82.25 113 ASN A CA 1
ATOM 936 C C . ASN A 1 113 ? -10.245 12.010 1.158 1.00 82.25 113 ASN A C 1
ATOM 938 O O . ASN A 1 113 ? -10.331 11.661 2.334 1.00 82.25 113 ASN A O 1
ATOM 942 N N . LEU A 1 114 ? -10.944 13.036 0.662 1.00 83.69 114 LEU A N 1
ATOM 943 C CA . LEU A 1 114 ? -11.918 13.791 1.451 1.00 83.69 114 LEU A CA 1
ATOM 944 C C . LEU A 1 114 ? -13.097 12.916 1.891 1.00 83.69 114 LEU A C 1
ATOM 946 O O . LEU A 1 114 ? -13.468 12.959 3.057 1.00 83.69 114 LEU A O 1
ATOM 950 N N . GLU A 1 115 ? -13.643 12.073 1.011 1.00 88.38 115 GLU A N 1
ATOM 951 C CA . GLU A 1 115 ? -14.717 11.134 1.368 1.00 88.38 115 GLU A CA 1
ATOM 952 C C . GLU A 1 115 ? -14.275 10.125 2.443 1.00 88.38 115 GLU A C 1
ATOM 954 O O . GLU A 1 115 ? -15.053 9.780 3.333 1.00 88.38 115 GLU A O 1
ATOM 959 N N . LEU A 1 116 ? -13.033 9.638 2.382 1.00 86.81 116 LEU A N 1
ATOM 960 C CA . LEU A 1 116 ? -12.472 8.764 3.413 1.00 86.81 116 LEU A CA 1
ATOM 961 C C . LEU A 1 116 ? -12.270 9.496 4.745 1.00 86.81 116 LEU A C 1
ATOM 963 O O . LEU A 1 116 ? -12.594 8.939 5.795 1.00 86.81 116 LEU A O 1
ATOM 967 N N . LEU A 1 117 ? -11.801 10.744 4.708 1.00 87.50 117 LEU A N 1
ATOM 968 C CA . LEU A 1 117 ? -11.653 11.573 5.900 1.00 87.50 117 LEU A CA 1
ATOM 969 C C . LEU A 1 117 ? -13.012 11.884 6.538 1.00 87.50 117 LEU A C 1
ATOM 971 O O . LEU A 1 117 ? -13.167 11.725 7.744 1.00 87.50 117 LEU A O 1
ATOM 975 N N . GLU A 1 118 ? -14.016 12.259 5.744 1.00 88.88 118 GLU A N 1
ATOM 976 C CA . GLU A 1 118 ? -15.386 12.467 6.225 1.00 88.88 118 GLU A CA 1
ATOM 977 C C . GLU A 1 118 ? -15.945 11.189 6.865 1.00 88.88 118 GLU A C 1
ATOM 979 O O . GLU A 1 118 ? -16.536 11.249 7.942 1.00 88.88 118 GLU A O 1
ATOM 984 N N . LYS A 1 119 ? -15.695 10.015 6.268 1.00 91.38 119 LYS A N 1
ATOM 985 C CA . LYS A 1 119 ? -16.056 8.723 6.875 1.00 91.38 119 LYS A CA 1
ATOM 986 C C . LYS A 1 119 ? -15.330 8.473 8.194 1.00 91.38 119 LYS A C 1
ATOM 988 O O . LYS A 1 119 ? -15.962 7.978 9.122 1.00 91.38 119 LYS A O 1
ATOM 993 N N . ALA A 1 120 ? -14.041 8.800 8.290 1.00 90.94 120 ALA A N 1
ATOM 994 C CA . ALA A 1 120 ? -13.273 8.663 9.526 1.00 90.94 120 ALA A CA 1
ATOM 995 C C . ALA A 1 120 ? -13.844 9.561 10.635 1.00 90.94 120 ALA A C 1
ATOM 997 O O . ALA A 1 120 ? -14.078 9.096 11.746 1.00 90.94 120 ALA A O 1
ATOM 998 N N . LEU A 1 121 ? -14.132 10.825 10.315 1.00 88.62 121 LEU A N 1
ATOM 999 C CA . LEU A 1 121 ? -14.689 11.804 11.254 1.00 88.62 121 LEU A CA 1
ATOM 1000 C C . LEU A 1 121 ? -16.152 11.522 11.626 1.00 88.62 121 LEU A C 1
ATOM 1002 O O . LEU A 1 121 ? -16.603 11.920 12.690 1.00 88.62 121 LEU A O 1
ATOM 1006 N N . ALA A 1 122 ? -16.917 10.845 10.772 1.00 91.62 122 ALA A N 1
ATOM 1007 C CA . ALA A 1 122 ? -18.287 10.445 11.089 1.00 91.62 122 ALA A CA 1
ATOM 1008 C C . ALA A 1 122 ? -18.361 9.126 11.878 1.00 91.62 122 ALA A C 1
ATOM 1010 O O . ALA A 1 122 ? -19.422 8.783 12.413 1.00 91.62 122 ALA A O 1
ATOM 1011 N N . ARG A 1 123 ? -17.270 8.350 11.921 1.00 92.06 123 ARG A N 1
ATOM 1012 C CA . ARG A 1 123 ? -17.250 7.027 12.549 1.00 92.06 123 ARG A CA 1
ATOM 1013 C C . ARG A 1 123 ? -17.351 7.162 14.065 1.00 92.06 123 ARG A C 1
ATOM 1015 O O . ARG A 1 123 ? -16.651 7.960 14.667 1.00 92.06 123 ARG A O 1
ATOM 1022 N N . LYS A 1 124 ? -18.176 6.327 14.691 1.00 92.62 124 LYS A N 1
ATOM 1023 C CA . LYS A 1 124 ? -18.243 6.177 16.150 1.00 92.62 124 LYS A CA 1
ATOM 1024 C C . LYS A 1 124 ? -17.895 4.749 16.526 1.00 92.62 124 LYS A C 1
ATOM 1026 O O . LYS A 1 124 ? -18.222 3.831 15.771 1.00 92.62 124 LYS A O 1
ATOM 1031 N N . GLN A 1 125 ? -17.270 4.566 17.683 1.00 91.69 125 GLN A N 1
ATOM 1032 C CA . GLN A 1 125 ? -16.965 3.230 18.185 1.00 91.69 125 GLN A CA 1
ATOM 1033 C C . GLN A 1 125 ? -18.272 2.467 18.472 1.00 91.69 125 GLN A C 1
ATOM 1035 O O . GLN A 1 125 ? -19.096 2.915 19.269 1.00 91.69 125 GLN A O 1
ATOM 1040 N N . THR A 1 126 ? -18.476 1.315 17.832 1.00 92.00 126 THR A N 1
ATOM 1041 C CA . THR A 1 126 ? -19.691 0.473 18.005 1.00 92.00 126 THR A CA 1
ATOM 1042 C C . THR A 1 126 ? -19.608 -0.382 19.259 1.00 92.00 126 THR A C 1
ATOM 1044 O O . THR A 1 126 ? -18.481 -0.664 19.617 1.00 92.00 126 THR A O 1
ATOM 1047 N N . GLU A 1 127 ? -20.717 -0.837 19.876 1.00 90.62 127 GLU A N 1
ATOM 1048 C CA . GLU A 1 127 ? -20.789 -1.583 21.165 1.00 90.62 127 GLU A CA 1
ATOM 1049 C C . GLU A 1 127 ? -20.027 -2.923 21.267 1.00 90.62 127 GLU A C 1
ATOM 1051 O O . GLU A 1 127 ? -19.704 -3.358 22.375 1.00 90.62 127 GLU A O 1
ATOM 1056 N N . ASP A 1 128 ? -19.593 -3.507 20.157 1.00 94.44 128 ASP A N 1
ATOM 1057 C CA . ASP A 1 128 ? -18.820 -4.760 20.166 1.00 94.44 128 ASP A CA 1
ATOM 1058 C C . ASP A 1 128 ? -17.347 -4.579 19.739 1.00 94.44 128 ASP A C 1
ATOM 1060 O O . ASP A 1 128 ? -16.514 -5.452 19.955 1.00 94.44 128 ASP A O 1
ATOM 1064 N N . GLU A 1 129 ? -16.985 -3.413 19.199 1.00 92.25 129 GLU A N 1
ATOM 1065 C CA . GLU A 1 129 ? -15.640 -3.087 18.699 1.00 92.25 129 GLU A CA 1
ATOM 1066 C C . GLU A 1 129 ? -14.645 -2.622 19.781 1.00 92.25 129 GLU A C 1
ATOM 1068 O O . GLU A 1 129 ? -14.881 -1.639 20.495 1.00 92.25 129 GLU A O 1
ATOM 1073 N N . SER A 1 130 ? -13.478 -3.263 19.866 1.00 91.19 130 SER A N 1
ATOM 1074 C CA . SER A 1 130 ? -12.428 -2.845 20.799 1.00 91.19 130 SER A CA 1
ATOM 1075 C C . SER A 1 130 ? -11.871 -1.452 20.460 1.00 91.19 130 SER A C 1
ATOM 1077 O O . SER A 1 130 ? -11.940 -0.989 19.323 1.00 91.19 130 SER A O 1
ATOM 1079 N N . ALA A 1 131 ? -11.288 -0.758 21.444 1.00 85.19 131 ALA A N 1
ATOM 1080 C CA . ALA A 1 131 ? -10.688 0.559 21.202 1.00 85.19 131 ALA A CA 1
ATOM 1081 C C . ALA A 1 131 ? -9.520 0.494 20.201 1.00 85.19 131 ALA A C 1
ATOM 1083 O O . ALA A 1 131 ? -9.312 1.434 19.438 1.00 85.19 131 ALA A O 1
ATOM 1084 N N . ILE A 1 132 ? -8.778 -0.618 20.191 1.00 88.06 132 ILE A N 1
ATOM 1085 C CA . ILE A 1 132 ? -7.669 -0.835 19.257 1.00 88.06 132 ILE A CA 1
ATOM 1086 C C . ILE A 1 132 ? -8.215 -0.967 17.837 1.00 88.06 132 ILE A C 1
ATOM 1088 O O . ILE A 1 132 ? -7.758 -0.239 16.963 1.00 88.06 132 ILE A O 1
ATOM 1092 N N . ASP A 1 133 ? -9.225 -1.815 17.625 1.00 89.75 133 ASP A N 1
ATOM 1093 C CA . ASP A 1 133 ? -9.825 -2.015 16.299 1.00 89.75 133 ASP A CA 1
ATOM 1094 C C . ASP A 1 133 ? -10.414 -0.708 15.754 1.00 89.75 133 ASP A C 1
ATOM 1096 O O . ASP A 1 133 ? -10.181 -0.355 14.598 1.00 89.75 133 ASP A O 1
ATOM 1100 N N . TYR A 1 134 ? -11.088 0.062 16.616 1.00 89.25 134 TYR A N 1
ATOM 1101 C CA . TYR A 1 134 ? -11.628 1.374 16.268 1.00 89.25 134 TYR A CA 1
ATOM 1102 C C . TYR A 1 134 ? -10.541 2.355 15.811 1.00 89.25 134 TYR A C 1
ATOM 1104 O O . TYR A 1 134 ? -10.664 2.962 14.745 1.00 89.25 134 TYR A O 1
ATOM 1112 N N . VAL A 1 135 ? -9.460 2.501 16.585 1.00 86.69 135 VAL A N 1
ATOM 1113 C CA . VAL A 1 135 ? -8.346 3.405 16.250 1.00 86.69 135 VAL A CA 1
ATOM 1114 C C . VAL A 1 135 ? -7.597 2.927 15.004 1.00 86.69 135 VAL A C 1
ATOM 1116 O O . VAL A 1 135 ? -7.233 3.740 14.155 1.00 86.69 135 VAL A O 1
ATOM 1119 N N . SER A 1 136 ? -7.392 1.619 14.853 1.00 85.62 136 SER A N 1
ATOM 1120 C CA . SER A 1 136 ? -6.778 1.031 13.661 1.00 85.62 136 SER A CA 1
ATOM 1121 C C . SER A 1 136 ? -7.593 1.326 12.403 1.00 85.62 136 SER A C 1
ATOM 1123 O O . SER A 1 136 ? -7.023 1.733 11.390 1.00 85.62 136 SER A O 1
ATOM 1125 N N . GLU A 1 137 ? -8.917 1.195 12.470 1.00 89.25 137 GLU A N 1
ATOM 1126 C CA . GLU A 1 137 ? -9.801 1.501 11.346 1.00 89.25 137 GLU A CA 1
ATOM 1127 C C . GLU A 1 137 ? -9.836 3.001 11.032 1.00 89.25 137 GLU A C 1
ATOM 1129 O O . GLU A 1 137 ? -9.801 3.403 9.868 1.00 89.25 137 GLU A O 1
ATOM 1134 N N . LEU A 1 138 ? -9.834 3.845 12.063 1.00 88.88 138 LEU A N 1
ATOM 1135 C CA . LEU A 1 138 ? -9.708 5.288 11.912 1.00 88.88 138 LEU A CA 1
ATOM 1136 C C . LEU A 1 138 ? -8.410 5.681 11.191 1.00 88.88 138 LEU A C 1
ATOM 1138 O O . LEU A 1 138 ? -8.458 6.462 10.241 1.00 88.88 138 LEU A O 1
ATOM 1142 N N . HIS A 1 139 ? -7.265 5.113 11.578 1.00 84.56 139 HIS A N 1
ATOM 1143 C CA . HIS A 1 139 ? -5.995 5.344 10.884 1.00 84.56 139 HIS A CA 1
ATOM 1144 C C . HIS A 1 139 ? -6.020 4.845 9.439 1.00 84.56 139 HIS A C 1
ATOM 1146 O O . HIS A 1 139 ? -5.507 5.522 8.547 1.00 84.56 139 HIS A O 1
ATOM 1152 N N . ARG A 1 140 ? -6.653 3.695 9.190 1.00 85.00 140 ARG A N 1
ATOM 1153 C CA . ARG A 1 140 ? -6.825 3.160 7.837 1.00 85.00 140 ARG A CA 1
ATOM 1154 C C . ARG A 1 140 ? -7.631 4.120 6.954 1.00 85.00 140 ARG A C 1
ATOM 1156 O O . ARG A 1 140 ? -7.248 4.352 5.811 1.00 85.00 140 ARG A O 1
ATOM 1163 N N . LEU A 1 141 ? -8.711 4.706 7.480 1.00 86.00 141 LEU A N 1
ATOM 1164 C CA . LEU A 1 141 ? -9.554 5.673 6.764 1.00 86.00 141 LEU A CA 1
ATOM 1165 C C . LEU A 1 141 ? -8.882 7.044 6.593 1.00 86.00 141 LEU A C 1
ATOM 1167 O O . LEU A 1 141 ? -8.987 7.641 5.528 1.00 86.00 141 LEU A O 1
ATOM 1171 N N . ALA A 1 142 ? -8.157 7.535 7.602 1.00 82.81 142 ALA A N 1
ATOM 1172 C CA . ALA A 1 142 ? -7.397 8.788 7.515 1.00 82.81 142 ALA A CA 1
ATOM 1173 C C . ALA A 1 142 ? -6.329 8.748 6.408 1.00 82.81 142 ALA A C 1
ATOM 1175 O O . ALA A 1 142 ? -5.886 9.784 5.893 1.00 82.81 142 ALA A O 1
ATOM 1176 N N . GLY A 1 143 ? -5.886 7.533 6.077 1.00 78.69 143 GLY A N 1
ATOM 1177 C CA . GLY A 1 143 ? -4.707 7.296 5.280 1.00 78.69 143 GLY A CA 1
ATOM 1178 C C . GLY A 1 143 ? -3.450 7.753 6.018 1.00 78.69 143 GLY A C 1
ATOM 1179 O O . GLY A 1 143 ? -3.388 7.916 7.237 1.00 78.69 143 GLY A O 1
ATOM 1180 N N . SER A 1 144 ? -2.396 7.963 5.247 1.00 66.62 144 SER A N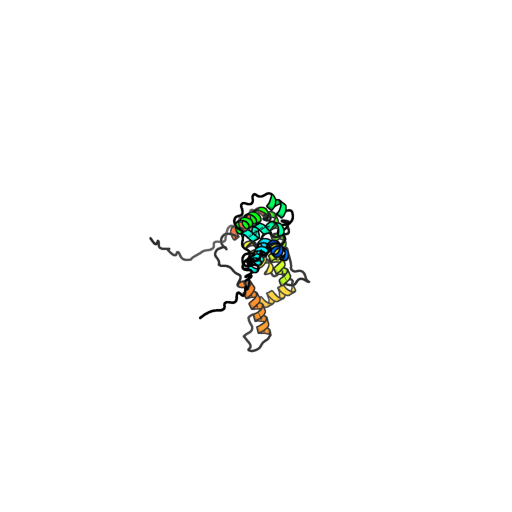 1
ATOM 1181 C CA . SER A 1 144 ? -1.055 8.192 5.787 1.00 66.62 144 SER A CA 1
ATOM 1182 C C . SER A 1 144 ? -0.604 9.657 5.791 1.00 66.62 144 SER A C 1
ATOM 1184 O O . SER A 1 144 ? 0.577 9.938 6.002 1.00 66.62 144 SER A O 1
ATOM 1186 N N . GLY A 1 145 ? -1.515 10.587 5.494 1.00 66.69 145 GLY A N 1
ATOM 1187 C CA . GLY A 1 145 ? -1.227 12.018 5.519 1.00 66.69 145 GLY A CA 1
ATOM 1188 C C . GLY A 1 145 ? -1.153 12.530 6.957 1.00 66.69 145 GLY A C 1
ATOM 1189 O O . GLY A 1 145 ? -2.097 12.342 7.720 1.00 66.69 145 GLY A O 1
ATOM 1190 N N . CYS A 1 146 ? -0.061 13.212 7.315 1.00 64.38 146 CYS A N 1
ATOM 1191 C CA . CYS A 1 146 ? 0.173 13.745 8.667 1.00 64.38 146 CYS A CA 1
ATOM 1192 C C . CYS A 1 146 ? -0.981 14.642 9.173 1.00 64.38 146 CYS A C 1
ATOM 1194 O O . CYS A 1 146 ? -1.411 14.534 10.324 1.00 64.38 146 CYS A O 1
ATOM 1196 N N . ALA A 1 147 ? -1.553 15.468 8.287 1.00 71.31 147 ALA A N 1
ATOM 1197 C CA . ALA A 1 147 ? -2.690 16.329 8.617 1.00 71.31 147 ALA A CA 1
ATOM 1198 C C . ALA A 1 147 ? -3.961 15.520 8.943 1.00 71.31 147 ALA A C 1
ATOM 1200 O O . ALA A 1 147 ? -4.605 15.758 9.964 1.00 71.31 147 ALA A O 1
ATOM 1201 N N . ASN A 1 148 ? -4.282 14.507 8.130 1.00 78.75 148 ASN A N 1
ATOM 1202 C CA . ASN A 1 148 ? -5.451 13.650 8.352 1.00 78.75 148 ASN A CA 1
ATOM 1203 C C . ASN A 1 148 ? -5.309 12.827 9.633 1.00 78.75 148 ASN A C 1
ATOM 1205 O O . ASN A 1 148 ? 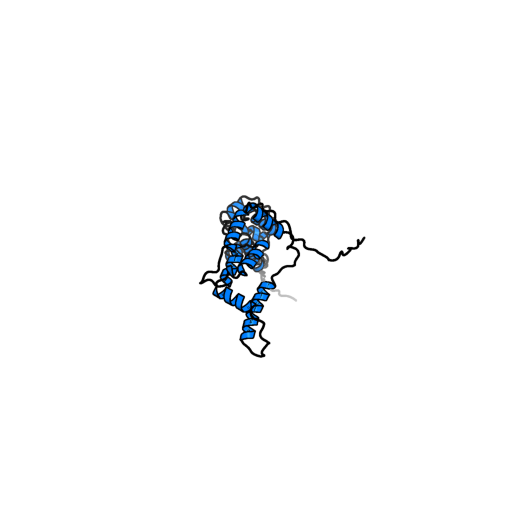-6.274 12.682 10.378 1.00 78.75 148 ASN A O 1
ATOM 1209 N N . GLN A 1 149 ? -4.104 12.322 9.915 1.00 78.44 149 GLN A N 1
ATOM 1210 C CA . GLN A 1 149 ? -3.833 11.580 11.146 1.00 78.44 149 GLN A CA 1
ATOM 1211 C C . GLN A 1 149 ? -4.022 12.453 12.384 1.00 78.44 149 GLN A C 1
ATOM 1213 O O . GLN A 1 149 ? -4.637 12.007 13.345 1.00 78.44 149 GLN A O 1
ATOM 1218 N N . THR A 1 150 ? -3.576 13.711 12.346 1.00 80.81 150 THR A N 1
ATOM 1219 C CA . THR A 1 150 ? -3.803 14.657 13.448 1.00 80.81 150 THR A CA 1
ATOM 1220 C C . THR A 1 150 ? -5.296 14.879 13.702 1.00 80.81 150 THR A C 1
ATOM 1222 O O . THR A 1 150 ? -5.742 14.782 14.845 1.00 80.81 150 THR A O 1
ATOM 1225 N N . LEU A 1 151 ? -6.082 15.118 12.647 1.00 77.38 151 LEU A N 1
ATOM 1226 C CA . LEU A 1 151 ? -7.532 15.322 12.761 1.00 77.38 151 LEU A CA 1
ATOM 1227 C C . LEU A 1 151 ? -8.247 14.081 13.305 1.00 77.38 151 LEU A C 1
ATOM 1229 O O . LEU A 1 151 ? -9.089 14.176 14.195 1.00 77.38 151 LEU A O 1
ATOM 1233 N N . VAL A 1 152 ? -7.884 12.903 12.806 1.00 81.19 152 VAL A N 1
ATOM 1234 C CA . VAL A 1 152 ? -8.476 11.641 13.251 1.00 81.19 152 VAL A CA 1
ATOM 1235 C C . VAL A 1 152 ? -8.058 11.289 14.679 1.00 81.19 152 VAL A C 1
ATOM 1237 O O . VAL A 1 152 ? -8.876 10.780 15.439 1.00 81.19 152 VAL A O 1
ATOM 1240 N N . GLN A 1 153 ? -6.842 11.639 15.095 1.00 81.12 153 GLN A N 1
ATOM 1241 C CA . GLN A 1 153 ? -6.393 11.488 16.478 1.00 81.12 153 GLN A CA 1
ATOM 1242 C C . GLN A 1 153 ? -7.164 12.411 17.432 1.00 81.12 153 GLN A C 1
ATOM 1244 O O . GLN A 1 153 ? -7.560 11.984 18.520 1.00 81.12 153 GLN A O 1
ATOM 1249 N N . GLN A 1 154 ? -7.399 13.666 17.032 1.00 81.88 154 GLN A N 1
ATOM 1250 C CA . GLN A 1 154 ? -8.243 14.600 17.784 1.00 81.88 154 GLN A CA 1
ATOM 1251 C C . GLN A 1 154 ? -9.673 14.065 17.903 1.00 81.88 154 GLN A C 1
ATOM 1253 O O . GLN A 1 154 ? -10.242 14.074 18.992 1.00 81.88 154 GLN A O 1
ATOM 1258 N N . HIS A 1 155 ? -10.217 13.526 16.810 1.00 79.25 155 HIS A N 1
ATOM 1259 C CA . HIS A 1 155 ? -11.536 12.909 16.794 1.00 79.25 155 HIS A CA 1
ATOM 1260 C C . HIS A 1 155 ? -11.615 11.674 17.707 1.00 79.25 155 HIS A C 1
ATOM 1262 O O . HIS A 1 155 ? -12.507 11.593 18.543 1.00 79.25 155 HIS A O 1
ATOM 1268 N N . ALA A 1 156 ? -10.649 10.753 17.628 1.00 77.31 156 ALA A N 1
ATOM 1269 C CA . ALA A 1 156 ? -10.584 9.557 18.475 1.00 77.31 156 ALA A CA 1
ATOM 1270 C C . ALA A 1 156 ? -10.457 9.879 19.972 1.00 77.31 156 ALA A C 1
ATOM 1272 O O . ALA A 1 156 ? -10.893 9.097 20.813 1.00 77.31 156 ALA A O 1
ATOM 1273 N N . SER A 1 157 ? -9.856 11.026 20.298 1.00 75.44 157 SER A N 1
ATOM 1274 C CA . SER A 1 157 ? -9.699 11.505 21.675 1.00 75.44 157 SER A CA 1
ATOM 1275 C C . SER A 1 157 ? -10.925 12.273 22.183 1.00 75.44 157 SER A C 1
ATOM 1277 O O . SER A 1 157 ? -10.994 12.581 23.369 1.00 75.44 157 SER A O 1
ATOM 1279 N N . SER A 1 158 ? -11.889 12.596 21.314 1.00 77.50 158 SER A N 1
ATOM 1280 C CA . SER A 1 158 ? -13.127 13.257 21.716 1.00 77.50 158 SER A CA 1
ATOM 1281 C C . SER A 1 158 ? -14.055 12.264 22.414 1.00 77.50 158 SER A C 1
ATOM 1283 O O . SER A 1 158 ? -14.398 11.219 21.855 1.00 77.50 158 SER A O 1
ATOM 1285 N N . SER A 1 159 ? -14.525 12.621 23.610 1.00 68.00 159 SER A N 1
ATOM 1286 C CA . SER A 1 159 ? -15.540 11.871 24.363 1.00 68.00 159 SER A CA 1
ATOM 1287 C C . SER A 1 159 ? -16.788 11.561 23.525 1.00 68.00 159 SER A C 1
ATOM 1289 O O . SER A 1 159 ? -17.359 10.481 23.638 1.00 68.00 159 SER A O 1
ATOM 1291 N N . ALA A 1 160 ? -17.154 12.451 22.594 1.00 75.62 160 ALA A N 1
ATOM 1292 C CA . ALA A 1 160 ? -18.300 12.287 21.698 1.00 75.62 160 ALA A CA 1
ATOM 1293 C C . ALA A 1 160 ? -18.143 11.168 20.645 1.00 75.62 160 ALA A C 1
ATOM 1295 O O . ALA A 1 160 ? -19.144 10.720 20.071 1.00 75.62 160 ALA A O 1
ATOM 1296 N N . ALA A 1 161 ? -16.908 10.743 20.362 1.00 71.44 161 ALA A N 1
ATOM 1297 C CA . ALA A 1 161 ? -16.592 9.692 19.394 1.00 71.44 161 ALA A CA 1
ATOM 1298 C C . ALA A 1 161 ? -16.403 8.314 20.052 1.00 71.44 161 ALA A C 1
ATOM 1300 O O . ALA A 1 161 ? -16.559 7.277 19.395 1.00 71.44 161 ALA A O 1
ATOM 1301 N N . LEU A 1 162 ? -16.075 8.308 21.347 1.00 74.50 162 LEU A N 1
ATOM 1302 C CA . LEU A 1 162 ? -15.948 7.109 22.165 1.00 74.50 162 LEU A CA 1
ATOM 1303 C C . LEU A 1 162 ? -17.317 6.637 22.652 1.00 74.50 162 LEU A C 1
ATOM 1305 O O . LEU A 1 162 ? -18.297 7.380 22.706 1.00 74.50 162 LEU A O 1
ATOM 1309 N N . ARG A 1 163 ? -17.397 5.364 23.038 1.00 79.38 163 ARG A N 1
ATOM 1310 C CA . ARG A 1 163 ? -18.619 4.849 23.657 1.00 79.38 163 ARG A CA 1
ATOM 1311 C C . ARG A 1 163 ? -18.861 5.466 25.030 1.00 79.38 163 ARG A C 1
ATOM 1313 O O . ARG A 1 163 ? -17.882 5.694 25.740 1.00 79.38 163 ARG A O 1
ATOM 1320 N N . PRO A 1 164 ? -20.126 5.570 25.482 1.00 75.12 164 PRO A N 1
ATOM 1321 C CA . PRO A 1 164 ? -20.469 6.189 26.762 1.00 75.12 164 PRO A CA 1
ATOM 1322 C C . PRO A 1 164 ? -19.660 5.650 27.944 1.00 75.12 164 PRO A C 1
ATOM 1324 O O . PRO A 1 164 ? -19.115 6.427 28.710 1.00 75.12 164 PRO A O 1
ATOM 1327 N N . ARG A 1 165 ? -19.471 4.327 28.035 1.00 69.75 165 ARG A N 1
ATOM 1328 C CA . ARG A 1 165 ? -18.712 3.707 29.132 1.00 69.75 165 ARG A CA 1
ATOM 1329 C C . ARG A 1 165 ? -17.218 4.048 29.124 1.00 69.75 165 ARG A C 1
ATOM 1331 O O . ARG A 1 165 ? -16.601 4.108 30.177 1.00 69.75 165 ARG A O 1
ATOM 1338 N N . LEU A 1 166 ? -16.617 4.229 27.948 1.00 68.06 166 LEU A N 1
ATOM 1339 C CA . LEU A 1 166 ? -15.222 4.670 27.840 1.00 68.06 166 LEU A CA 1
ATOM 1340 C C . LEU A 1 166 ? -15.112 6.182 28.040 1.00 68.06 166 LEU A C 1
ATOM 1342 O O . LEU A 1 166 ? -14.170 6.626 28.681 1.00 68.06 166 LEU A O 1
ATOM 1346 N N . SER A 1 167 ? -16.085 6.943 27.541 1.00 69.44 167 SER A N 1
ATOM 1347 C CA . SER A 1 167 ? -16.210 8.381 27.778 1.00 69.44 167 SER A CA 1
ATOM 1348 C C . SER A 1 167 ? -16.292 8.691 29.272 1.00 69.44 167 SER A C 1
ATOM 1350 O O . SER A 1 167 ? -15.527 9.512 29.761 1.00 69.44 167 SER A O 1
ATOM 1352 N N . GLU A 1 168 ? -17.142 7.970 30.004 1.00 72.56 168 GLU A N 1
ATOM 1353 C CA . GLU A 1 168 ? -17.311 8.095 31.455 1.00 72.56 168 GLU A CA 1
ATOM 1354 C C . GLU A 1 168 ? -16.003 7.788 32.190 1.00 72.56 168 GLU A C 1
ATOM 1356 O O . GLU A 1 168 ? -15.554 8.589 32.997 1.00 72.56 168 GLU A O 1
ATOM 1361 N N . LEU A 1 169 ? -15.305 6.704 31.828 1.00 69.69 169 LEU A N 1
ATOM 1362 C CA . LEU A 1 169 ? -13.996 6.389 32.412 1.00 69.69 169 LEU A CA 1
ATOM 1363 C C . LEU A 1 169 ? -12.922 7.442 32.095 1.00 69.69 169 LEU A C 1
ATOM 1365 O O . LEU A 1 169 ? -12.015 7.650 32.900 1.00 69.69 169 LEU A O 1
ATOM 1369 N N . VAL A 1 170 ? -12.976 8.082 30.923 1.00 68.88 170 VAL A N 1
ATOM 1370 C CA . VAL A 1 170 ? -12.041 9.153 30.546 1.00 68.88 170 VAL A CA 1
ATOM 1371 C C . VAL A 1 170 ? -12.326 10.425 31.347 1.00 68.88 170 VAL A C 1
ATOM 1373 O O . VAL A 1 170 ? -11.381 11.006 31.879 1.00 68.88 170 VAL A O 1
ATOM 1376 N N . GLU A 1 171 ? -13.594 10.810 31.491 1.00 72.00 171 GLU A N 1
ATOM 1377 C CA . GLU A 1 171 ? -14.027 11.963 32.292 1.00 72.00 171 GLU A CA 1
ATOM 1378 C C . GLU A 1 171 ? -13.753 11.749 33.790 1.00 72.00 171 GLU A C 1
ATOM 1380 O O . GLU A 1 171 ? -13.185 12.621 34.450 1.00 72.00 171 GLU A O 1
ATOM 1385 N N . GLU A 1 172 ? -14.046 10.557 34.320 1.00 69.00 172 GLU A N 1
ATOM 1386 C CA . GLU A 1 172 ? -13.711 10.169 35.696 1.00 69.00 172 GLU A CA 1
ATOM 1387 C C . GLU A 1 172 ? -12.199 10.233 35.954 1.00 69.00 172 GLU A C 1
ATOM 1389 O O . GLU A 1 172 ? -11.771 10.634 37.035 1.00 69.00 172 GLU A O 1
ATOM 1394 N N . GLN A 1 173 ? -11.370 9.879 34.966 1.00 59.75 173 GLN A N 1
ATOM 1395 C CA . GLN A 1 173 ? -9.909 9.964 35.064 1.00 59.75 173 GLN A CA 1
ATOM 1396 C C . GLN A 1 173 ? -9.373 11.399 34.988 1.00 59.75 173 GLN A C 1
ATOM 1398 O O . GLN A 1 173 ? -8.331 11.668 35.581 1.00 59.75 173 GLN A O 1
ATOM 1403 N N . GLU A 1 174 ? -10.020 12.307 34.253 1.00 65.38 174 GLU A N 1
ATOM 1404 C CA . GLU A 1 174 ? -9.640 13.729 34.228 1.00 65.38 174 GLU A CA 1
ATOM 1405 C C . GLU A 1 174 ? -9.977 14.437 35.543 1.00 65.38 174 GLU A C 1
ATOM 1407 O O . GLU A 1 174 ? -9.242 15.327 35.967 1.00 65.38 174 GLU A O 1
ATOM 1412 N N . ALA A 1 175 ? -11.033 13.992 36.227 1.00 69.38 175 ALA A N 1
ATOM 1413 C CA . ALA A 1 175 ? -11.400 14.466 37.558 1.00 69.38 175 ALA A CA 1
ATOM 1414 C C . ALA A 1 175 ? -10.555 13.849 38.695 1.00 69.38 175 ALA A C 1
ATOM 1416 O O . ALA A 1 175 ? -10.654 14.290 39.842 1.00 69.38 175 ALA A O 1
ATOM 1417 N N . TYR A 1 176 ? -9.737 12.830 38.409 1.00 61.16 176 TYR A N 1
ATOM 1418 C CA . TYR A 1 176 ? -8.994 12.078 39.421 1.00 61.16 176 TYR A CA 1
ATOM 1419 C C . TYR A 1 176 ? -7.596 12.669 39.659 1.00 61.16 176 TYR A C 1
ATOM 1421 O O . TYR A 1 176 ? -6.665 12.444 38.880 1.00 61.16 176 TYR A O 1
ATOM 1429 N N . GLU A 1 177 ? -7.424 13.399 40.768 1.00 68.75 177 GLU A N 1
ATOM 1430 C CA . GLU A 1 177 ? -6.092 13.758 41.268 1.00 68.75 177 GLU A CA 1
ATOM 1431 C C . GLU A 1 177 ? -5.277 12.478 41.546 1.00 68.75 177 GLU A C 1
ATOM 1433 O O . GLU A 1 177 ? -5.814 11.515 42.107 1.00 68.75 177 GLU A O 1
ATOM 1438 N N . PRO A 1 178 ? -3.990 12.420 41.148 1.00 62.81 178 PRO A N 1
ATOM 1439 C CA . PRO A 1 178 ? -3.180 11.223 41.321 1.00 62.81 178 PRO A CA 1
ATOM 1440 C C . PRO A 1 178 ? -3.146 10.832 42.806 1.00 62.81 178 PRO A C 1
ATOM 1442 O O . PRO A 1 178 ? -2.828 11.672 43.652 1.00 62.81 178 PRO A O 1
ATOM 1445 N N . PRO A 1 179 ? -3.454 9.568 43.146 1.00 63.75 179 PRO A N 1
ATOM 1446 C CA . PRO A 1 179 ? -3.501 9.144 44.530 1.00 63.75 179 PRO A CA 1
ATOM 1447 C C . PRO A 1 179 ? -2.088 9.271 45.115 1.00 63.75 179 PRO A C 1
ATOM 1449 O O . PRO A 1 179 ? -1.120 8.920 44.429 1.00 63.75 179 PRO A O 1
ATOM 1452 N N . PRO A 1 180 ? -1.937 9.767 46.358 1.00 67.94 180 PRO A N 1
ATOM 1453 C CA . PRO A 1 180 ? -0.632 9.842 47.004 1.00 67.94 180 PRO A CA 1
ATOM 1454 C C . PRO A 1 180 ? -0.031 8.439 47.008 1.00 67.94 180 PRO A C 1
ATOM 1456 O O . PRO A 1 180 ? -0.676 7.505 47.478 1.00 67.94 180 PRO A O 1
ATOM 1459 N N . ALA A 1 181 ? 1.152 8.291 46.407 1.00 58.06 181 ALA A N 1
ATOM 1460 C CA . ALA A 1 181 ? 1.746 6.998 46.081 1.00 58.06 181 ALA A CA 1
ATOM 1461 C C . ALA A 1 181 ? 1.781 6.061 47.306 1.00 58.06 181 ALA A C 1
ATOM 1463 O O . ALA A 1 181 ? 2.554 6.318 48.230 1.00 58.06 181 ALA A O 1
ATOM 1464 N N . PRO A 1 182 ? 0.986 4.972 47.335 1.00 66.88 182 PRO A N 1
ATOM 1465 C CA . PRO A 1 182 ? 1.122 3.940 48.350 1.00 66.88 182 PRO A CA 1
ATOM 1466 C C . PRO A 1 182 ? 2.076 2.860 47.836 1.00 66.88 182 PRO A C 1
ATOM 1468 O O . PRO A 1 182 ? 1.997 2.463 46.671 1.00 66.88 182 PRO A O 1
ATOM 1471 N N . GLU A 1 183 ? 2.942 2.358 48.716 1.00 59.97 183 GLU A N 1
ATOM 1472 C CA . GLU A 1 183 ? 4.060 1.471 48.362 1.00 59.97 183 GLU A CA 1
ATOM 1473 C C . GLU A 1 183 ? 3.657 0.137 47.705 1.00 59.97 183 GLU A C 1
ATOM 1475 O O . GLU A 1 183 ? 4.514 -0.501 47.099 1.00 59.97 183 GLU A O 1
ATOM 1480 N N . ASP A 1 184 ? 2.381 -0.278 47.722 1.00 60.97 184 ASP A N 1
ATOM 1481 C CA . ASP A 1 184 ? 1.974 -1.505 47.020 1.00 60.97 184 ASP A CA 1
ATOM 1482 C C . ASP A 1 184 ? 0.479 -1.567 46.649 1.00 60.97 184 ASP A C 1
ATOM 1484 O O . ASP A 1 184 ? -0.303 -2.344 47.195 1.00 60.97 184 ASP A O 1
ATOM 1488 N N . SER A 1 185 ? 0.042 -0.725 45.706 1.00 64.75 185 SER A N 1
ATOM 1489 C CA . SER A 1 185 ? -1.350 -0.732 45.238 1.00 64.75 185 SER A CA 1
ATOM 1490 C C . SER A 1 185 ? -1.477 -1.102 43.760 1.00 64.75 185 SER A C 1
ATOM 1492 O O . SER A 1 185 ? -0.982 -0.409 42.868 1.00 64.75 185 SER A O 1
ATOM 1494 N N . THR A 1 186 ? -2.236 -2.164 43.483 1.00 69.38 186 THR A N 1
ATOM 1495 C CA . THR A 1 186 ? -2.725 -2.547 42.145 1.00 69.38 186 THR A CA 1
ATOM 1496 C C . THR A 1 186 ? -3.409 -1.375 41.425 1.00 69.38 186 THR A C 1
ATOM 1498 O O . THR A 1 186 ? -3.331 -1.268 40.202 1.00 69.38 186 THR A O 1
ATOM 1501 N N . VAL A 1 187 ? -4.001 -0.440 42.178 1.00 64.38 187 VAL A N 1
ATOM 1502 C CA . VAL A 1 187 ? -4.607 0.794 41.651 1.00 64.38 187 VAL A CA 1
ATOM 1503 C C . VAL A 1 187 ? -3.549 1.703 41.020 1.00 64.38 187 VAL A C 1
ATOM 1505 O O . VAL A 1 187 ? -3.767 2.226 39.930 1.00 64.38 187 VAL A O 1
ATOM 1508 N N . TYR A 1 188 ? -2.363 1.817 41.628 1.00 67.31 188 TYR A N 1
ATOM 1509 C CA . TYR A 1 188 ? -1.249 2.594 41.075 1.00 67.31 188 TYR A CA 1
ATOM 1510 C C . TYR A 1 188 ? -0.664 1.941 39.814 1.00 67.31 188 TYR A C 1
ATOM 1512 O O . TYR A 1 188 ? -0.331 2.637 38.858 1.00 67.31 188 TYR A O 1
ATOM 1520 N N . ARG A 1 189 ? -0.609 0.601 39.752 1.00 66.56 189 ARG A N 1
ATOM 1521 C CA . ARG A 1 189 ? -0.181 -0.132 38.540 1.00 66.56 189 ARG A CA 1
ATOM 1522 C C . ARG A 1 189 ? -1.164 0.049 37.377 1.00 66.56 189 ARG A C 1
ATOM 1524 O O . ARG A 1 189 ? -0.729 0.248 36.239 1.00 66.56 189 ARG A O 1
ATOM 1531 N N . ASN A 1 190 ? -2.468 0.040 37.654 1.00 68.25 190 ASN A N 1
ATOM 1532 C CA . ASN A 1 190 ? -3.498 0.311 36.647 1.00 68.25 190 ASN A CA 1
ATOM 1533 C C . ASN A 1 190 ? -3.443 1.770 36.173 1.00 68.25 190 ASN A C 1
ATOM 1535 O O . ASN A 1 190 ? -3.439 2.015 34.966 1.00 68.25 190 ASN A O 1
ATOM 1539 N N . TRP A 1 191 ? -3.285 2.722 37.099 1.00 69.81 191 TRP A N 1
ATOM 1540 C CA . TRP A 1 191 ? -3.071 4.136 36.779 1.00 69.81 191 TRP A CA 1
ATOM 1541 C C . TRP A 1 191 ? -1.826 4.339 35.900 1.00 69.81 191 TRP A C 1
ATOM 1543 O O . TRP A 1 191 ? -1.914 4.958 34.845 1.00 69.81 191 TRP A O 1
ATOM 1553 N N . LEU A 1 192 ? -0.688 3.723 36.241 1.00 66.88 192 LEU A N 1
ATOM 1554 C CA . LEU A 1 192 ? 0.540 3.756 35.434 1.00 66.88 192 LEU A CA 1
ATOM 1555 C C . LEU A 1 192 ? 0.361 3.159 34.039 1.00 66.88 192 LEU A C 1
ATOM 1557 O O . LEU A 1 192 ? 0.955 3.661 33.092 1.00 66.88 192 LEU A O 1
ATOM 1561 N N . THR A 1 193 ? -0.421 2.092 33.892 1.00 69.25 193 THR A N 1
ATOM 1562 C CA . THR A 1 193 ? -0.651 1.445 32.590 1.00 69.25 193 THR A CA 1
ATOM 1563 C C . THR A 1 193 ? -1.468 2.349 31.672 1.00 69.25 193 THR A C 1
ATOM 1565 O O . THR A 1 193 ? -1.078 2.588 30.530 1.00 69.25 193 THR A O 1
ATOM 1568 N N . ILE A 1 194 ? -2.545 2.936 32.196 1.00 59.97 194 ILE A N 1
ATOM 1569 C CA . ILE A 1 194 ? -3.385 3.890 31.464 1.00 59.97 194 ILE A CA 1
ATOM 1570 C C . ILE A 1 194 ? -2.600 5.171 31.160 1.00 59.97 194 ILE A C 1
ATOM 1572 O O . ILE A 1 194 ? -2.648 5.687 30.043 1.00 59.97 194 ILE A O 1
ATOM 1576 N N . HIS A 1 195 ? -1.797 5.658 32.107 1.00 64.56 195 HIS A N 1
ATOM 1577 C CA . HIS A 1 195 ? -0.981 6.844 31.892 1.00 64.56 195 HIS A CA 1
ATOM 1578 C C . HIS A 1 195 ? 0.168 6.585 30.910 1.00 64.56 195 HIS A C 1
ATOM 1580 O O . HIS A 1 195 ? 0.471 7.449 30.094 1.00 64.56 195 HIS A O 1
ATOM 1586 N N . ARG A 1 196 ? 0.753 5.380 30.896 1.00 64.75 196 ARG A N 1
ATOM 1587 C CA . ARG A 1 196 ? 1.708 4.944 29.865 1.00 64.75 196 ARG A CA 1
ATOM 1588 C C . ARG A 1 196 ? 1.062 4.865 28.494 1.00 64.75 196 ARG A C 1
ATOM 1590 O O . ARG A 1 196 ? 1.715 5.270 27.548 1.00 64.75 196 ARG A O 1
ATOM 1597 N N . LEU A 1 197 ? -0.193 4.431 28.376 1.00 56.34 197 LEU A N 1
ATOM 1598 C CA . LEU A 1 197 ? -0.936 4.502 27.114 1.00 56.34 197 LEU A CA 1
ATOM 1599 C C . LEU A 1 197 ? -1.165 5.960 26.692 1.00 56.34 197 LEU A C 1
ATOM 1601 O O . LEU A 1 197 ? -0.853 6.299 25.557 1.00 56.34 197 LEU A O 1
ATOM 1605 N N . LYS A 1 198 ? -1.569 6.855 27.608 1.00 57.25 198 LYS A N 1
ATOM 1606 C CA . LYS A 1 198 ? -1.658 8.306 27.336 1.00 57.25 198 LYS A CA 1
ATOM 1607 C C . LYS A 1 198 ? -0.307 8.906 26.913 1.00 57.25 198 LYS A C 1
ATOM 1609 O O . LYS A 1 198 ? -0.259 9.705 25.987 1.00 57.25 198 LYS A O 1
ATOM 1614 N N . VAL A 1 199 ? 0.801 8.506 27.542 1.00 59.75 199 VAL A N 1
ATOM 1615 C CA . VAL A 1 199 ? 2.165 8.944 27.190 1.00 59.75 199 VAL A CA 1
ATOM 1616 C C . VAL A 1 199 ? 2.635 8.320 25.877 1.00 59.75 199 VAL A C 1
ATOM 1618 O O . VAL A 1 199 ? 3.326 8.988 25.122 1.00 59.75 199 VAL A O 1
ATOM 1621 N N . TYR A 1 200 ? 2.265 7.078 25.571 1.00 49.78 200 TYR A N 1
ATOM 1622 C CA . TYR A 1 200 ? 2.593 6.408 24.311 1.00 49.78 200 TYR A CA 1
ATOM 1623 C C . TYR A 1 200 ? 1.846 7.057 23.139 1.00 49.78 200 TYR A C 1
ATOM 1625 O O . TYR A 1 200 ? 2.442 7.331 22.103 1.00 49.78 200 TYR A O 1
ATOM 1633 N N . VAL A 1 201 ? 0.578 7.414 23.355 1.00 51.88 201 VAL A N 1
ATOM 1634 C CA . VAL A 1 201 ? -0.249 8.198 22.427 1.00 51.88 201 VAL A CA 1
ATOM 1635 C C . VAL A 1 201 ? 0.253 9.650 22.319 1.00 51.88 201 VAL A C 1
ATOM 1637 O O . VAL A 1 201 ? 0.269 10.222 21.235 1.00 51.88 201 VAL A O 1
ATOM 1640 N N . GLY A 1 202 ? 0.732 10.248 23.415 1.00 45.03 202 GLY A N 1
ATOM 1641 C CA . GLY A 1 202 ? 1.233 11.628 23.449 1.00 45.03 202 GLY A CA 1
ATOM 1642 C C . GLY A 1 202 ? 2.677 11.829 22.962 1.00 45.03 202 GLY A C 1
ATOM 1643 O O . GLY A 1 202 ? 3.000 12.903 22.460 1.00 45.03 202 GLY A O 1
ATOM 1644 N N . ARG A 1 203 ? 3.562 10.827 23.079 1.00 41.94 203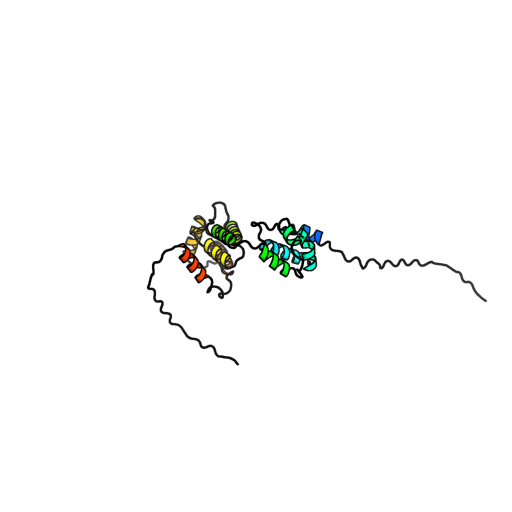 ARG A N 1
ATOM 1645 C CA . ARG A 1 203 ? 4.981 10.901 22.661 1.00 41.94 203 ARG A CA 1
ATOM 1646 C C . ARG A 1 203 ? 5.207 10.690 21.164 1.00 41.94 203 ARG A C 1
ATOM 1648 O O . ARG A 1 203 ? 6.332 10.872 20.715 1.00 41.94 203 ARG A O 1
ATOM 1655 N N . MET A 1 204 ? 4.168 10.384 20.388 1.00 39.31 204 MET A N 1
ATOM 1656 C CA . MET A 1 204 ? 4.228 10.432 18.919 1.00 39.31 204 MET A CA 1
ATOM 1657 C C . MET A 1 204 ? 4.059 11.853 18.343 1.00 39.31 204 MET A C 1
ATOM 1659 O O . MET A 1 204 ? 3.928 12.012 17.132 1.00 39.31 204 MET A O 1
ATOM 1663 N N . LYS A 1 205 ? 4.080 12.907 19.173 1.00 41.91 205 LYS A N 1
ATOM 1664 C CA . LYS A 1 205 ? 4.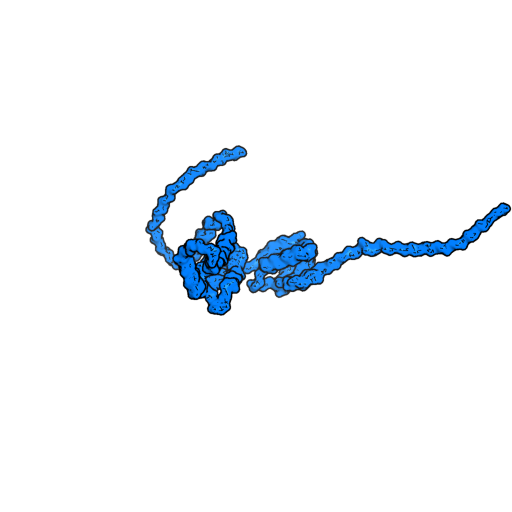082 14.290 18.679 1.00 41.91 205 LYS A CA 1
ATOM 1665 C C . LYS A 1 205 ? 5.441 14.663 18.073 1.00 41.91 205 LYS A C 1
ATOM 1667 O O . LYS A 1 205 ? 6.453 14.727 18.769 1.00 41.91 205 LYS A O 1
ATOM 1672 N N . PHE A 1 206 ? 5.410 14.911 16.764 1.00 37.12 206 PHE A N 1
ATOM 1673 C CA . PHE A 1 206 ? 6.460 15.538 15.967 1.00 37.12 206 PHE A CA 1
ATOM 1674 C C . PHE A 1 206 ? 6.731 16.987 16.403 1.00 37.12 206 PHE A C 1
ATOM 1676 O O . PHE A 1 206 ? 5.918 17.628 17.069 1.00 37.12 206 PHE A O 1
ATOM 1683 N N . THR A 1 207 ? 7.913 17.472 16.022 1.00 36.69 207 THR A N 1
ATOM 1684 C CA . THR A 1 207 ? 8.460 18.807 16.286 1.00 36.69 207 THR A CA 1
ATOM 1685 C C . THR A 1 207 ? 7.540 19.948 15.808 1.00 36.69 207 THR A C 1
ATOM 1687 O O . THR A 1 207 ? 6.880 19.814 14.779 1.00 36.69 207 THR A O 1
ATOM 1690 N N . PRO A 1 208 ? 7.514 21.095 16.514 1.00 40.38 208 PRO A N 1
ATOM 1691 C CA . PRO A 1 208 ? 6.500 22.150 16.364 1.00 40.38 208 PRO A CA 1
ATOM 1692 C C . PRO A 1 208 ? 6.642 23.066 15.124 1.00 40.38 208 PRO A C 1
ATOM 1694 O O . PRO A 1 208 ? 6.212 24.213 15.162 1.00 40.38 208 PRO A O 1
ATOM 1697 N N . GLU A 1 209 ? 7.216 22.611 14.008 1.00 42.78 209 GLU A N 1
ATOM 1698 C CA . GLU A 1 209 ? 7.484 23.494 12.851 1.00 42.78 209 GLU A CA 1
ATOM 1699 C C . GLU A 1 209 ? 6.357 23.582 11.802 1.00 42.78 209 GLU A C 1
ATOM 1701 O O . GLU A 1 209 ? 6.480 24.359 10.861 1.00 42.78 209 GLU A O 1
ATOM 1706 N N . VAL A 1 210 ? 5.236 22.860 11.947 1.00 47.66 210 VAL A N 1
ATOM 1707 C CA . VAL A 1 210 ? 4.192 22.793 10.889 1.00 47.66 210 VAL A CA 1
ATOM 1708 C C . VAL A 1 210 ? 2.800 23.276 11.342 1.00 47.66 210 VAL A C 1
ATOM 1710 O O . VAL A 1 210 ? 1.847 23.251 10.569 1.00 47.66 210 VAL A O 1
ATOM 1713 N N . GLU A 1 211 ? 2.644 23.785 12.569 1.00 42.69 211 GLU A N 1
ATOM 1714 C CA . GLU A 1 211 ? 1.330 24.241 13.074 1.00 42.69 211 GLU A CA 1
ATOM 1715 C C . GLU A 1 211 ? 0.855 25.592 12.494 1.00 42.69 211 GLU A C 1
ATOM 1717 O O . GLU A 1 211 ? -0.317 25.937 12.632 1.00 42.69 211 GLU A O 1
ATOM 1722 N N . GLY A 1 212 ? 1.720 26.349 11.808 1.00 41.38 212 GLY A N 1
ATOM 1723 C CA . GLY A 1 212 ? 1.378 27.688 11.309 1.00 41.38 212 GLY A CA 1
ATOM 1724 C C . GLY A 1 212 ? 0.481 27.722 10.065 1.00 41.38 212 GLY A C 1
ATOM 1725 O O . GLY A 1 212 ? -0.357 28.613 9.952 1.00 41.38 212 GLY A O 1
ATOM 1726 N N . ASP A 1 213 ? 0.623 26.761 9.147 1.00 45.31 213 ASP A N 1
ATOM 1727 C CA . ASP A 1 213 ? 0.112 26.919 7.770 1.00 45.31 213 ASP A CA 1
ATOM 1728 C C . ASP A 1 213 ? -1.236 26.225 7.503 1.00 45.31 213 ASP A C 1
ATOM 1730 O O . ASP A 1 213 ? -1.977 26.604 6.599 1.00 45.31 213 ASP A O 1
ATOM 1734 N N . VAL A 1 214 ? -1.610 25.221 8.302 1.00 43.72 214 VAL A N 1
ATOM 1735 C CA . VAL A 1 214 ? -2.800 24.389 8.019 1.00 43.72 214 VAL A CA 1
ATOM 1736 C C . VAL A 1 214 ? -4.079 24.959 8.648 1.00 43.72 214 VAL A C 1
ATOM 1738 O O . VAL A 1 214 ? -5.171 24.780 8.107 1.00 43.72 214 VAL A O 1
ATOM 1741 N N . SER A 1 215 ? -3.956 25.703 9.753 1.00 46.66 215 SER A N 1
ATOM 1742 C CA . SER A 1 215 ? -5.102 26.278 10.477 1.00 46.66 215 SER A CA 1
ATOM 1743 C C . SER A 1 215 ? -5.873 27.308 9.631 1.00 46.66 215 SER A C 1
ATOM 1745 O O . SER A 1 215 ? -7.103 27.309 9.608 1.00 46.66 215 SER A O 1
ATOM 1747 N N . GLY A 1 216 ? -5.162 28.118 8.832 1.00 47.41 216 GLY A N 1
ATOM 1748 C CA . GLY A 1 216 ? -5.778 29.132 7.966 1.00 47.41 216 GLY A CA 1
ATOM 1749 C C . GLY A 1 216 ? -6.602 28.554 6.807 1.00 47.41 216 GLY A C 1
ATOM 1750 O O . GLY A 1 216 ? -7.672 29.073 6.495 1.00 47.41 216 GLY A O 1
ATOM 1751 N N . MET A 1 217 ? -6.154 27.444 6.208 1.00 46.53 217 MET A N 1
ATOM 1752 C CA . MET A 1 217 ? -6.835 26.820 5.062 1.00 46.53 217 MET A CA 1
ATOM 1753 C C . MET A 1 217 ? -8.167 26.152 5.435 1.00 46.53 217 MET A C 1
ATOM 1755 O O . MET A 1 217 ? -9.088 26.105 4.616 1.00 46.53 217 MET A O 1
ATOM 1759 N N . ILE A 1 218 ? -8.284 25.628 6.659 1.00 49.38 218 ILE A N 1
ATOM 1760 C CA . ILE A 1 218 ? -9.494 24.935 7.124 1.00 49.38 218 ILE A CA 1
ATOM 1761 C C . ILE A 1 218 ? -10.597 25.949 7.466 1.00 49.38 218 ILE A C 1
ATOM 1763 O O . ILE A 1 218 ? -11.748 25.761 7.061 1.00 49.38 218 ILE A O 1
ATOM 1767 N N . ASP A 1 219 ? -10.245 27.063 8.114 1.00 51.00 219 ASP A N 1
ATOM 1768 C CA . ASP A 1 219 ? -11.189 28.143 8.432 1.00 51.00 219 ASP A CA 1
ATOM 1769 C C . ASP A 1 219 ? -11.726 28.852 7.177 1.00 51.00 219 ASP A C 1
ATOM 1771 O O . ASP A 1 219 ? -12.893 29.254 7.134 1.00 51.00 219 ASP A O 1
ATOM 1775 N N . GLU A 1 220 ? -10.909 28.979 6.127 1.00 55.53 220 GLU A N 1
ATOM 1776 C CA . GLU A 1 220 ? -11.326 29.579 4.856 1.00 55.53 220 GLU A CA 1
ATOM 1777 C C . GLU A 1 220 ? -12.322 28.679 4.100 1.00 55.53 220 GLU A C 1
ATOM 1779 O O . GLU A 1 220 ? -13.376 29.146 3.660 1.00 55.53 220 GLU A O 1
ATOM 1784 N N . LYS A 1 221 ? -12.070 27.362 4.058 1.00 58.19 221 LYS A N 1
ATOM 1785 C CA . LYS A 1 221 ? -12.974 26.367 3.448 1.00 58.19 221 LYS A CA 1
ATOM 1786 C C . LYS A 1 221 ? -14.295 26.206 4.212 1.00 58.19 221 LYS A C 1
ATOM 1788 O O . LYS A 1 221 ? -15.333 25.968 3.591 1.00 58.19 221 LYS A O 1
ATOM 1793 N N . LEU A 1 222 ? -14.291 26.356 5.540 1.00 46.12 222 LEU A N 1
ATOM 1794 C CA . LEU A 1 222 ? -15.509 26.315 6.364 1.00 46.12 222 LEU A CA 1
ATOM 1795 C C . LEU A 1 222 ? -16.358 27.591 6.230 1.00 46.12 222 LEU A C 1
ATOM 1797 O O . LEU A 1 222 ? -17.591 27.506 6.215 1.00 46.12 222 LEU A O 1
ATOM 1801 N N . LYS A 1 223 ? -15.729 28.762 6.054 1.00 57.97 223 LYS A N 1
ATOM 1802 C CA . LYS A 1 223 ? -16.430 30.026 5.757 1.00 57.97 223 LYS A CA 1
ATOM 1803 C C . LYS A 1 223 ? -17.045 30.049 4.360 1.00 57.97 223 LYS A C 1
ATOM 1805 O O . LYS A 1 223 ? -18.152 30.556 4.195 1.00 57.97 223 LYS A O 1
ATOM 1810 N N . GLU A 1 224 ? -16.374 29.464 3.368 1.00 60.88 224 GLU A N 1
ATOM 1811 C CA . GLU A 1 224 ? -16.892 29.375 1.996 1.00 60.88 224 GLU A CA 1
ATOM 1812 C C . GLU A 1 224 ? -18.160 28.500 1.916 1.00 60.88 224 GLU A C 1
ATOM 1814 O O . GLU A 1 224 ? -19.078 28.792 1.150 1.00 60.88 224 GLU A O 1
ATOM 1819 N N . LYS A 1 225 ? -18.263 27.470 2.769 1.00 51.06 225 LYS A N 1
ATOM 1820 C CA . LYS A 1 225 ? -19.384 26.514 2.779 1.00 51.06 225 LYS A CA 1
ATOM 1821 C C . LYS A 1 225 ? -20.606 26.978 3.587 1.00 51.06 225 LYS A C 1
ATOM 1823 O O . LYS A 1 225 ? -21.697 26.461 3.365 1.00 51.06 225 LYS A O 1
ATOM 1828 N N . THR A 1 226 ? -20.449 27.925 4.518 1.00 49.78 226 THR A N 1
ATOM 1829 C CA . THR A 1 226 ? -21.526 28.340 5.444 1.00 49.78 226 THR A CA 1
ATOM 1830 C C . THR A 1 226 ? -22.261 29.620 5.052 1.00 49.78 226 THR A C 1
ATOM 1832 O O . THR A 1 226 ? -23.321 29.882 5.609 1.00 49.78 226 THR A O 1
ATOM 1835 N N . GLY A 1 227 ? -21.781 30.390 4.069 1.00 49.00 227 GLY A N 1
ATOM 1836 C CA . GLY A 1 227 ? -22.543 31.508 3.492 1.00 49.00 227 GLY A CA 1
ATOM 1837 C C . GLY A 1 227 ? -22.996 32.586 4.488 1.00 49.00 227 GLY A C 1
ATOM 1838 O O . GLY A 1 227 ? -23.885 33.370 4.158 1.00 49.00 227 GLY A O 1
ATOM 1839 N N . ASP A 1 228 ? -22.411 32.650 5.688 1.00 44.19 228 ASP A N 1
ATOM 1840 C CA . ASP A 1 228 ? -22.838 33.574 6.737 1.00 44.19 228 ASP A CA 1
ATOM 1841 C C . ASP A 1 228 ? -21.861 34.752 6.841 1.00 44.19 228 ASP A C 1
ATOM 1843 O O . ASP A 1 228 ? -20.809 34.705 7.483 1.00 44.19 228 ASP A O 1
ATOM 1847 N N . ARG A 1 229 ? -22.196 35.844 6.145 1.00 50.16 229 ARG A N 1
ATOM 1848 C CA . ARG A 1 229 ? -21.516 37.137 6.278 1.00 50.16 229 ARG A CA 1
ATOM 1849 C C . ARG A 1 229 ? -22.084 37.883 7.484 1.00 50.16 229 ARG A C 1
ATOM 1851 O O . ARG A 1 229 ? -22.856 38.827 7.324 1.00 50.16 229 ARG A O 1
ATOM 1858 N N . ARG A 1 230 ? -21.651 37.522 8.692 1.00 43.41 230 ARG A N 1
ATOM 1859 C CA . ARG A 1 230 ? -21.732 38.430 9.845 1.00 43.41 230 ARG A CA 1
ATOM 1860 C C . ARG A 1 230 ? -20.344 38.752 10.368 1.00 43.41 230 ARG A C 1
ATOM 1862 O O . ARG A 1 230 ? -19.661 37.934 10.971 1.00 43.41 230 ARG A O 1
ATOM 1869 N N . SER A 1 231 ? -19.945 39.992 10.115 1.00 44.22 231 SER A N 1
ATOM 1870 C CA . SER A 1 231 ? -18.799 40.649 10.724 1.00 44.22 231 SER A CA 1
ATOM 1871 C C . SER A 1 231 ? -18.990 40.728 12.239 1.00 44.22 231 SER A C 1
ATOM 1873 O O . SER A 1 231 ? -19.856 41.466 12.709 1.00 44.22 231 SER A O 1
ATOM 1875 N N . VAL A 1 232 ? -18.165 40.014 13.001 1.00 41.91 232 VAL A N 1
ATOM 1876 C CA . VAL A 1 232 ? -17.984 40.281 14.431 1.00 41.91 232 VAL A CA 1
ATOM 1877 C C . VAL A 1 232 ? -16.668 41.030 14.586 1.00 41.91 232 VAL A C 1
ATOM 1879 O O . VAL A 1 232 ? -15.583 40.458 14.571 1.00 41.91 232 VAL A O 1
ATOM 1882 N N . SER A 1 233 ? -16.780 42.351 14.666 1.00 43.97 233 SER A N 1
ATOM 1883 C CA . SER A 1 233 ? -15.726 43.228 15.157 1.00 43.97 233 SER A CA 1
ATOM 1884 C C . SER A 1 233 ? -15.612 43.076 16.672 1.00 43.97 233 SER A C 1
ATOM 1886 O O . SER A 1 233 ? -16.603 43.277 17.372 1.00 43.97 233 SER A O 1
ATOM 1888 N N . GLY A 1 234 ? -14.403 42.818 17.170 1.00 43.00 234 GLY A N 1
ATOM 1889 C CA . GLY A 1 234 ? -14.040 43.142 18.549 1.00 43.00 234 GLY A CA 1
ATOM 1890 C C . GLY A 1 234 ? -13.563 41.970 19.393 1.00 43.00 234 GLY A C 1
ATOM 1891 O O . GLY A 1 234 ? -14.292 41.515 20.260 1.00 43.00 234 GLY A O 1
ATOM 1892 N N . VAL A 1 235 ? -12.298 41.580 19.223 1.00 37.31 235 VAL A N 1
ATOM 1893 C CA . VAL A 1 235 ? -11.452 41.155 20.348 1.00 37.31 235 VAL A CA 1
ATOM 1894 C C . VAL A 1 235 ? -10.040 41.675 20.078 1.00 37.31 235 VAL A C 1
ATOM 1896 O O . VAL A 1 235 ? -9.313 41.160 19.234 1.00 37.31 235 VAL A O 1
ATOM 1899 N N . SER A 1 236 ? -9.667 42.752 20.761 1.00 38.28 236 SER A N 1
ATOM 1900 C CA . SER A 1 236 ? -8.300 43.264 20.811 1.00 38.28 236 SER A CA 1
ATOM 1901 C C . SER A 1 236 ? -7.479 42.409 21.776 1.00 38.28 236 SER A C 1
ATOM 1903 O O . SER A 1 236 ? -7.707 42.463 22.984 1.00 38.28 236 SER A O 1
ATOM 1905 N N . PHE A 1 237 ? -6.519 41.645 21.255 1.00 33.94 237 PHE A N 1
ATOM 1906 C CA . PHE A 1 237 ? -5.477 41.009 22.060 1.00 33.94 237 PHE A CA 1
ATOM 1907 C C . PHE A 1 237 ? -4.243 41.918 22.084 1.00 33.94 237 PHE A C 1
ATOM 1909 O O . PHE A 1 237 ? -3.556 42.091 21.078 1.00 33.94 237 PHE A O 1
ATOM 1916 N N . SER A 1 238 ? -3.975 42.521 23.241 1.00 40.44 238 SER A N 1
ATOM 1917 C CA . SER A 1 238 ? -2.721 43.222 23.512 1.00 40.44 238 SER A CA 1
ATOM 1918 C C . SER A 1 238 ? -1.606 42.192 23.667 1.00 40.44 238 SER A C 1
ATOM 1920 O O . SER A 1 238 ? -1.558 41.483 24.668 1.00 40.44 238 SER A O 1
ATOM 1922 N N . SER A 1 239 ? -0.711 42.113 22.682 1.00 36.75 239 SER A N 1
ATOM 1923 C CA . SER A 1 239 ? 0.505 41.304 22.764 1.00 36.75 239 SER A CA 1
ATOM 1924 C C . SER A 1 239 ? 1.693 42.208 23.094 1.00 36.75 239 SER A C 1
ATOM 1926 O O . SER A 1 239 ? 2.192 42.953 22.250 1.00 36.75 239 SER A O 1
ATOM 1928 N N . SER A 1 240 ? 2.112 42.188 24.357 1.00 44.06 240 SER A N 1
ATOM 1929 C CA . SER A 1 240 ? 3.385 42.727 24.823 1.00 44.06 240 SER A CA 1
ATOM 1930 C C . SER A 1 240 ? 4.409 41.591 24.850 1.00 44.06 240 SER A C 1
ATOM 1932 O O . SER A 1 240 ? 4.256 40.631 25.598 1.00 44.06 240 SER A O 1
ATOM 1934 N N . GLY A 1 241 ? 5.479 41.686 24.054 1.00 34.91 241 GLY A N 1
ATOM 1935 C CA . GLY A 1 241 ? 6.551 40.694 24.150 1.00 34.91 241 GLY A CA 1
ATOM 1936 C C . GLY A 1 241 ? 7.620 40.733 23.063 1.00 34.91 241 GLY A C 1
ATOM 1937 O O . GLY A 1 241 ? 7.568 39.961 22.120 1.00 34.91 241 GLY A O 1
ATOM 1938 N N . GLY A 1 242 ? 8.642 41.568 23.272 1.00 34.81 242 GLY A N 1
ATOM 1939 C CA . GLY A 1 242 ? 10.043 41.184 23.049 1.00 34.81 242 GLY A CA 1
ATOM 1940 C C . GLY A 1 242 ? 10.557 41.050 21.612 1.00 34.81 242 GLY A C 1
ATOM 1941 O O . GLY A 1 242 ? 10.692 39.949 21.091 1.00 34.81 242 GLY A O 1
ATOM 1942 N N . ALA A 1 243 ? 11.030 42.160 21.044 1.00 37.38 243 ALA A N 1
ATOM 1943 C CA . ALA A 1 243 ? 11.950 42.143 19.909 1.00 37.38 243 ALA A CA 1
ATOM 1944 C C . ALA A 1 243 ? 13.301 41.511 20.307 1.00 37.38 243 ALA A C 1
ATOM 1946 O O . ALA A 1 243 ? 13.981 42.010 21.207 1.00 37.38 243 ALA A O 1
ATOM 1947 N N . ARG A 1 244 ? 13.735 40.456 19.604 1.00 44.25 244 ARG A N 1
ATOM 1948 C CA . ARG A 1 244 ? 15.139 40.013 19.598 1.00 44.25 244 ARG A CA 1
ATOM 1949 C C . ARG A 1 244 ? 15.758 40.309 18.236 1.00 44.25 244 ARG A C 1
ATOM 1951 O O . ARG A 1 244 ? 15.250 39.894 17.203 1.00 44.25 244 ARG A O 1
ATOM 1958 N N . ARG A 1 245 ? 16.858 41.065 18.275 1.00 43.62 245 ARG A N 1
ATOM 1959 C CA . ARG A 1 245 ? 17.765 41.338 17.155 1.00 43.62 245 ARG A CA 1
ATOM 1960 C C . ARG A 1 245 ? 18.481 40.045 16.766 1.00 43.62 245 ARG A C 1
ATOM 1962 O O . ARG A 1 245 ? 19.084 39.421 17.636 1.00 43.62 245 ARG A O 1
ATOM 1969 N N . CYS A 1 246 ? 18.499 39.710 15.481 1.00 42.41 246 CYS A N 1
ATOM 1970 C CA . CYS A 1 246 ? 19.477 38.782 14.922 1.00 42.41 246 CYS A CA 1
ATOM 1971 C C . CYS A 1 246 ? 20.614 39.589 14.290 1.00 42.41 246 CYS A C 1
ATOM 1973 O O . CYS A 1 246 ? 20.382 40.492 13.485 1.00 42.41 246 CYS A O 1
ATOM 1975 N N . TYR A 1 247 ? 21.835 39.279 14.718 1.00 39.81 247 TYR A N 1
ATOM 1976 C CA . TYR A 1 247 ? 23.067 39.796 14.145 1.00 39.81 247 TYR A CA 1
ATOM 1977 C C . TYR A 1 247 ? 23.339 39.125 12.797 1.00 39.81 247 TYR A C 1
ATOM 1979 O O . TYR A 1 247 ? 23.134 37.926 12.623 1.00 39.81 247 TYR A O 1
ATOM 1987 N N . ARG A 1 248 ? 23.812 39.949 11.866 1.00 39.56 248 ARG A N 1
ATOM 1988 C CA . ARG A 1 248 ? 24.415 39.594 10.585 1.00 39.56 248 ARG A CA 1
ATOM 1989 C C . ARG A 1 248 ? 25.797 38.994 10.864 1.00 39.56 248 ARG A C 1
ATOM 1991 O O . ARG A 1 248 ? 26.587 39.644 11.544 1.00 39.56 248 ARG A O 1
ATOM 1998 N N . CYS A 1 249 ? 26.073 37.801 10.352 1.00 41.09 249 CYS A N 1
ATOM 1999 C CA . CYS A 1 249 ? 27.436 37.296 10.203 1.00 41.09 249 CYS A CA 1
ATOM 2000 C C . CYS A 1 249 ? 27.821 37.380 8.725 1.00 41.09 249 CYS A C 1
ATOM 2002 O O . CYS A 1 249 ? 26.978 37.158 7.853 1.00 41.09 249 CYS A O 1
ATOM 2004 N N . GLU A 1 250 ? 29.060 37.817 8.517 1.00 54.59 250 GLU A N 1
ATOM 2005 C CA . GLU A 1 250 ? 29.772 37.978 7.247 1.00 54.59 250 GLU A CA 1
ATOM 2006 C C . GLU A 1 250 ? 30.031 36.643 6.542 1.00 54.59 250 GLU A C 1
ATOM 2008 O O . GLU A 1 250 ? 30.168 35.616 7.249 1.00 54.59 250 GLU A O 1
#